Protein AF-A0A813GLK4-F1 (afdb_monomer_lite)

Secondary structure (DSSP, 8-state):
------HHHHHHHHHHHHHHHHS---S----------------------------------PPPPPP------------------TTSHHHHHHHHHHHHHHHHHHHHHHBPPHHHHHHHHHHHHHHHHHHHHHSTT-EEEE-THHHHT-PBTT----EEEE-TT--SHHHHHHHHHHHHHHH-

Organism: Polarella glacialis (NCBI:txid89957)

Structure (mmCIF, N/CA/C/O backbone):
data_AF-A0A813GLK4-F1
#
_entry.id   AF-A0A813GLK4-F1
#
loop_
_atom_site.group_PDB
_atom_site.id
_atom_site.type_symbol
_atom_site.label_atom_id
_atom_site.label_alt_id
_atom_site.label_comp_id
_atom_site.label_asym_id
_atom_site.label_entity_id
_atom_site.label_seq_id
_atom_site.pdbx_PDB_ins_code
_atom_site.Cartn_x
_atom_site.Cartn_y
_atom_site.Cartn_z
_atom_site.occupancy
_atom_site.B_iso_or_equiv
_atom_site.auth_seq_id
_atom_site.auth_comp_id
_atom_site.auth_asym_id
_atom_site.auth_atom_id
_atom_site.pdbx_PDB_model_num
ATOM 1 N N . MET A 1 1 ? 0.694 10.754 10.322 1.00 37.22 1 MET A N 1
ATOM 2 C CA . MET A 1 1 ? 1.723 10.145 11.194 1.00 37.22 1 MET A CA 1
ATOM 3 C C . MET A 1 1 ? 2.045 8.764 10.636 1.00 37.22 1 MET A C 1
ATOM 5 O O . MET A 1 1 ? 1.128 7.968 10.498 1.00 37.22 1 MET A O 1
ATOM 9 N N . LEU A 1 2 ? 3.292 8.510 10.224 1.00 34.75 2 LEU A N 1
ATOM 10 C CA . LEU A 1 2 ? 3.709 7.209 9.684 1.00 34.75 2 LEU A CA 1
ATOM 11 C C . LEU A 1 2 ? 3.888 6.241 10.861 1.00 34.75 2 LEU A C 1
ATOM 13 O O . LEU A 1 2 ? 4.761 6.453 11.704 1.00 34.75 2 LEU A O 1
ATOM 17 N N . VAL A 1 3 ? 3.037 5.224 10.966 1.00 41.78 3 VAL A N 1
ATOM 18 C CA . VAL A 1 3 ? 3.149 4.216 12.025 1.00 41.78 3 VAL A CA 1
ATOM 19 C C . VAL A 1 3 ? 4.021 3.082 11.503 1.00 41.78 3 VAL A C 1
ATOM 21 O O . VAL A 1 3 ? 3.573 2.238 10.736 1.00 41.78 3 VAL A O 1
ATOM 24 N N . VAL A 1 4 ? 5.286 3.061 11.919 1.00 58.34 4 VAL A N 1
ATOM 25 C CA . VAL A 1 4 ? 6.180 1.928 11.658 1.00 58.34 4 VAL A CA 1
ATOM 26 C C . VAL A 1 4 ? 5.845 0.823 12.657 1.00 58.34 4 VAL A C 1
ATOM 28 O O . VAL A 1 4 ? 6.057 0.982 13.861 1.00 58.34 4 VAL A O 1
ATOM 31 N N . LEU A 1 5 ? 5.311 -0.300 12.172 1.00 59.88 5 LEU A N 1
ATOM 32 C CA . LEU A 1 5 ? 5.005 -1.446 13.025 1.00 59.88 5 LEU A CA 1
ATOM 33 C C . LEU A 1 5 ? 6.298 -2.086 13.569 1.00 59.88 5 LEU A C 1
ATOM 35 O O . LEU A 1 5 ? 7.255 -2.303 12.818 1.00 59.88 5 LEU A O 1
ATOM 39 N N . PRO A 1 6 ? 6.350 -2.447 14.863 1.00 68.44 6 PRO A N 1
ATOM 40 C CA . PRO A 1 6 ? 7.483 -3.175 15.419 1.00 68.44 6 PRO A CA 1
ATOM 41 C C . PRO A 1 6 ? 7.633 -4.545 14.739 1.00 68.44 6 PRO A C 1
ATOM 43 O O . PRO A 1 6 ? 6.650 -5.232 14.459 1.00 68.44 6 PRO A O 1
ATOM 46 N N . ARG A 1 7 ? 8.885 -4.983 14.519 1.00 61.41 7 ARG A N 1
ATOM 47 C CA . ARG A 1 7 ? 9.246 -6.200 13.751 1.00 61.41 7 ARG A CA 1
ATOM 48 C C . ARG A 1 7 ? 8.478 -7.470 14.150 1.00 61.41 7 ARG A C 1
ATOM 50 O O . ARG A 1 7 ? 8.305 -8.355 13.319 1.00 61.41 7 ARG A O 1
ATOM 57 N N . ARG A 1 8 ? 8.028 -7.580 15.405 1.00 58.84 8 ARG A N 1
ATOM 58 C CA . ARG A 1 8 ? 7.221 -8.716 15.883 1.00 58.84 8 ARG A CA 1
ATOM 59 C C . ARG A 1 8 ? 5.791 -8.701 15.335 1.00 58.84 8 ARG A C 1
ATOM 61 O O . ARG A 1 8 ? 5.346 -9.737 14.860 1.00 58.84 8 ARG A O 1
ATOM 68 N N . ALA A 1 9 ? 5.120 -7.547 15.329 1.00 65.06 9 ALA A N 1
ATOM 69 C CA . ALA A 1 9 ? 3.771 -7.406 14.770 1.00 65.06 9 ALA A CA 1
ATOM 70 C C . ALA A 1 9 ? 3.767 -7.690 13.261 1.00 65.06 9 ALA A C 1
ATOM 72 O O . ALA A 1 9 ? 2.910 -8.412 12.763 1.00 65.06 9 ALA A O 1
ATOM 73 N N . ARG A 1 10 ? 4.810 -7.228 12.556 1.00 77.56 10 ARG A N 1
ATOM 74 C CA . ARG A 1 10 ? 5.006 -7.513 11.130 1.00 77.56 10 ARG A CA 1
ATOM 75 C C . ARG A 1 10 ? 5.096 -9.014 10.828 1.00 77.56 10 ARG A C 1
ATOM 77 O O . ARG A 1 10 ? 4.458 -9.477 9.893 1.00 77.56 10 ARG A O 1
ATOM 84 N N . ARG A 1 11 ? 5.832 -9.791 11.633 1.00 72.44 11 ARG A N 1
ATOM 85 C CA . ARG A 1 11 ? 5.945 -11.250 11.437 1.00 72.44 11 ARG A CA 1
ATOM 86 C C . ARG A 1 11 ? 4.626 -11.985 11.659 1.00 72.44 11 ARG A C 1
ATOM 88 O O . ARG A 1 11 ? 4.376 -12.972 10.977 1.00 72.44 11 ARG A O 1
ATOM 95 N N . VAL A 1 12 ? 3.804 -11.527 12.603 1.00 74.44 12 VAL A N 1
ATOM 96 C CA . VAL A 1 12 ? 2.489 -12.136 12.840 1.00 74.44 12 VAL A CA 1
ATOM 97 C C . VAL A 1 12 ? 1.539 -11.816 11.691 1.00 74.44 12 VAL A C 1
ATOM 99 O O . VAL A 1 12 ? 0.892 -12.728 11.186 1.00 74.44 12 VAL A O 1
ATOM 102 N N . LEU A 1 13 ? 1.536 -10.567 11.217 1.00 74.88 13 LEU A N 1
ATOM 103 C CA . LEU A 1 13 ? 0.755 -10.167 10.049 1.00 74.88 13 LEU A CA 1
ATOM 104 C C . LEU A 1 13 ? 1.180 -10.958 8.802 1.00 74.88 13 LEU A C 1
ATOM 106 O O . LEU A 1 13 ? 0.332 -11.529 8.129 1.00 74.88 13 LEU A O 1
ATOM 110 N N . GLU A 1 14 ? 2.485 -11.084 8.536 1.00 79.50 14 GLU A N 1
ATOM 111 C CA . GLU A 1 14 ? 3.003 -11.886 7.418 1.00 79.50 14 GLU A CA 1
ATOM 112 C C . GLU A 1 14 ? 2.636 -13.377 7.542 1.00 79.50 14 GLU A C 1
ATOM 114 O O . GLU A 1 14 ? 2.330 -14.019 6.538 1.00 79.50 14 GLU A O 1
ATOM 119 N N . ALA A 1 15 ? 2.640 -13.945 8.753 1.00 74.12 15 ALA A N 1
ATOM 120 C CA . ALA A 1 15 ? 2.260 -15.340 8.981 1.00 74.12 15 ALA A CA 1
ATOM 121 C C . ALA A 1 15 ? 0.751 -15.578 8.800 1.00 74.12 15 ALA A C 1
ATOM 123 O O . ALA A 1 15 ? 0.361 -16.591 8.214 1.00 74.12 15 ALA A O 1
ATOM 124 N N . ALA A 1 16 ? -0.087 -14.645 9.258 1.00 68.88 16 ALA A N 1
ATOM 125 C CA . ALA A 1 16 ? -1.532 -14.676 9.053 1.00 68.88 16 ALA A CA 1
ATOM 126 C C . ALA A 1 16 ? -1.877 -14.539 7.563 1.00 68.88 16 ALA A C 1
ATOM 128 O O . ALA A 1 16 ? -2.616 -15.368 7.029 1.00 68.88 16 ALA A O 1
ATOM 129 N N . LEU A 1 17 ? -1.239 -13.591 6.865 1.00 72.69 17 LEU A N 1
ATOM 130 C CA . LEU A 1 17 ? -1.408 -13.405 5.424 1.00 72.69 17 LEU A CA 1
ATOM 131 C C . LEU A 1 17 ? -0.964 -14.652 4.651 1.00 72.69 17 LEU A C 1
ATOM 133 O O . LEU A 1 17 ? -1.665 -15.112 3.756 1.00 72.69 17 LEU A O 1
ATOM 137 N N . ARG A 1 18 ? 0.176 -15.259 5.016 1.00 73.31 18 ARG A N 1
ATOM 138 C CA . ARG A 1 18 ? 0.634 -16.512 4.394 1.00 73.31 18 ARG A CA 1
ATOM 139 C C . ARG A 1 18 ? -0.342 -17.660 4.615 1.00 73.31 18 ARG A C 1
ATOM 141 O O . ARG A 1 18 ? -0.560 -18.411 3.672 1.00 73.31 18 ARG A O 1
ATOM 148 N N . ARG A 1 19 ? -0.943 -17.786 5.805 1.00 69.12 19 ARG A N 1
ATOM 149 C CA . ARG A 1 19 ? -1.968 -18.808 6.082 1.00 69.12 19 ARG A CA 1
ATOM 150 C C . ARG A 1 19 ? -3.235 -18.599 5.258 1.00 69.12 19 ARG A C 1
ATOM 152 O O . ARG A 1 19 ? -3.750 -19.577 4.726 1.00 69.12 19 ARG A O 1
ATOM 159 N N . GLN A 1 20 ? -3.697 -17.357 5.111 1.00 67.81 20 GLN A N 1
ATOM 160 C CA . GLN A 1 20 ? -4.822 -17.025 4.229 1.00 67.81 20 GLN A CA 1
ATOM 161 C C . GLN A 1 20 ? -4.498 -17.337 2.763 1.00 67.81 20 GLN A C 1
ATOM 163 O O . GLN A 1 20 ? -5.319 -17.904 2.052 1.00 67.81 20 GLN A O 1
ATOM 168 N N . LEU A 1 21 ? -3.275 -17.039 2.318 1.00 68.94 21 LEU A N 1
ATOM 169 C CA . LEU A 1 21 ? -2.844 -17.296 0.944 1.00 68.94 21 LEU A CA 1
ATOM 170 C C . LEU A 1 21 ? -2.571 -18.782 0.652 1.00 68.94 21 LEU A C 1
ATOM 172 O O . LEU A 1 21 ? -2.630 -19.179 -0.511 1.00 68.94 21 LEU A O 1
ATOM 176 N N . SER A 1 22 ? -2.275 -19.596 1.672 1.00 72.12 22 SER A N 1
ATOM 177 C CA . SER A 1 22 ? -2.046 -21.044 1.548 1.00 72.12 22 SER A CA 1
ATOM 178 C C . SER A 1 22 ? -3.293 -21.901 1.812 1.00 72.12 22 SER A C 1
ATOM 180 O O . SER A 1 22 ? -3.239 -23.120 1.661 1.00 72.12 22 SER A O 1
ATOM 182 N N . GLY A 1 23 ? -4.399 -21.296 2.253 1.00 57.12 23 GLY A N 1
ATOM 183 C CA . GLY A 1 23 ? -5.597 -21.987 2.721 1.00 57.12 23 GLY A CA 1
ATOM 184 C C . GLY A 1 23 ? -6.642 -22.221 1.632 1.00 57.12 23 GLY A C 1
ATOM 185 O O . GLY A 1 23 ? -7.493 -21.375 1.412 1.00 57.12 23 GLY A O 1
ATOM 186 N N . VAL A 1 24 ? -6.570 -23.405 1.019 1.00 49.06 24 VAL A N 1
ATOM 187 C CA . VAL A 1 24 ? -7.687 -24.272 0.591 1.00 49.06 24 VAL A CA 1
ATOM 188 C C . VAL A 1 24 ? -8.804 -23.630 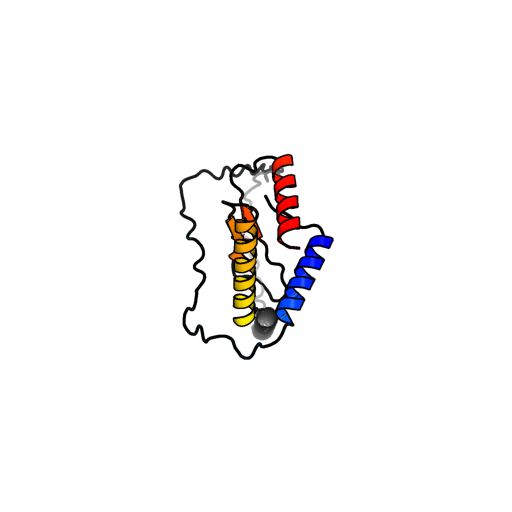-0.243 1.00 49.06 24 VAL A C 1
ATOM 190 O O . VAL A 1 24 ? -9.695 -22.950 0.257 1.00 49.06 24 VAL A O 1
ATOM 193 N N . ALA A 1 25 ? -8.820 -24.009 -1.522 1.00 49.28 25 ALA A N 1
ATOM 194 C CA . ALA A 1 25 ? -9.996 -23.991 -2.379 1.00 49.28 25 ALA A CA 1
ATOM 195 C C . ALA A 1 25 ? -11.159 -24.742 -1.701 1.00 49.28 25 ALA A C 1
ATOM 197 O O . ALA A 1 25 ? -11.270 -25.964 -1.802 1.00 49.28 25 ALA A O 1
ATOM 198 N N . SER A 1 26 ? -12.010 -24.014 -0.980 1.00 50.53 26 SER A N 1
ATOM 199 C CA . SER A 1 26 ? -13.322 -24.511 -0.585 1.00 50.53 26 SER A CA 1
ATOM 200 C C . SER A 1 26 ? -14.182 -24.581 -1.844 1.00 50.53 26 SER A C 1
ATOM 202 O O . SER A 1 26 ? -14.345 -23.584 -2.548 1.00 50.53 26 SER A O 1
ATOM 204 N N . LYS A 1 27 ? -14.670 -25.780 -2.164 1.00 56.69 27 LYS A N 1
ATOM 205 C CA . LYS A 1 27 ? -15.378 -26.104 -3.411 1.00 56.69 27 LYS A CA 1
ATOM 206 C C . LYS A 1 27 ? -16.812 -25.554 -3.470 1.00 56.69 27 LYS A C 1
ATOM 208 O O . LYS A 1 27 ? -17.451 -25.694 -4.504 1.00 56.69 27 LYS A O 1
ATOM 213 N N . ASP A 1 28 ? -17.264 -24.878 -2.414 1.00 58.97 28 ASP A N 1
ATOM 214 C CA . ASP A 1 28 ? -18.660 -24.480 -2.213 1.00 58.97 28 ASP A CA 1
ATOM 215 C C . ASP A 1 28 ? -18.814 -22.973 -1.932 1.00 58.97 28 ASP A C 1
ATOM 217 O O . ASP A 1 28 ? -19.509 -22.564 -1.003 1.00 58.97 28 ASP A O 1
ATOM 221 N N . ALA A 1 29 ? -18.146 -22.115 -2.711 1.00 52.06 29 ALA A N 1
ATOM 222 C CA . ALA A 1 29 ? -18.393 -20.673 -2.662 1.00 52.06 29 ALA A CA 1
ATOM 223 C C . ALA A 1 29 ? -19.379 -20.260 -3.775 1.00 52.06 29 ALA A C 1
ATOM 225 O O . ALA A 1 29 ? -19.125 -20.555 -4.947 1.00 52.06 29 ALA A O 1
ATOM 226 N N . PRO A 1 30 ? -20.494 -19.573 -3.452 1.00 48.84 30 PRO A N 1
ATOM 227 C CA . PRO A 1 30 ? -21.425 -19.085 -4.458 1.00 48.84 30 PRO A CA 1
ATOM 228 C C . PRO A 1 30 ? -20.727 -18.093 -5.392 1.00 48.84 30 PRO A C 1
ATOM 230 O O . PRO A 1 30 ? -20.020 -17.180 -4.967 1.00 48.84 30 PRO A O 1
ATOM 233 N N . SER A 1 31 ? -20.948 -18.301 -6.686 1.00 47.72 31 SER A N 1
ATOM 234 C CA . SER A 1 31 ? -20.459 -17.480 -7.789 1.00 47.72 31 SER A CA 1
ATOM 235 C C . SER A 1 31 ? -20.946 -16.027 -7.641 1.00 47.72 31 SER A C 1
ATOM 237 O O . SER A 1 31 ? -22.032 -15.670 -8.097 1.00 47.72 31 SER A O 1
ATOM 239 N N . LEU A 1 32 ? -20.122 -15.169 -7.039 1.00 47.53 32 LEU A N 1
ATOM 240 C CA . LEU A 1 32 ? -20.218 -13.712 -7.155 1.00 47.53 32 LEU A CA 1
ATOM 241 C C . LEU A 1 32 ? -19.386 -13.264 -8.361 1.00 47.53 32 LEU A C 1
ATOM 243 O O . LEU A 1 32 ? -18.364 -12.590 -8.252 1.00 47.53 32 LEU A O 1
ATOM 247 N N . VAL A 1 33 ? -19.817 -13.708 -9.539 1.00 48.91 33 VAL A N 1
ATOM 248 C CA . VAL A 1 33 ? -19.332 -13.194 -10.816 1.00 48.91 33 VAL A CA 1
ATOM 249 C C . VAL A 1 33 ? -19.961 -11.817 -11.017 1.00 48.91 33 VAL A C 1
ATOM 251 O O . VAL A 1 33 ? -21.181 -11.703 -11.079 1.00 48.91 33 VAL A O 1
ATOM 254 N N . GLY A 1 34 ? -19.132 -10.780 -11.159 1.00 41.25 34 GLY A N 1
ATOM 255 C CA . GLY A 1 34 ? -19.533 -9.618 -11.957 1.00 41.25 34 GLY A CA 1
ATOM 256 C C . GLY A 1 34 ? -19.486 -8.230 -11.324 1.00 41.25 34 GLY A C 1
ATOM 257 O O . GLY A 1 34 ? -20.207 -7.363 -11.802 1.00 41.25 34 GLY A O 1
ATOM 258 N N . GLN A 1 35 ? -18.644 -7.954 -10.324 1.00 36.00 35 GLN A N 1
ATOM 259 C CA . GLN A 1 35 ? -18.300 -6.560 -10.004 1.00 36.00 35 GLN A CA 1
ATOM 260 C C . GLN A 1 35 ? -16.784 -6.387 -9.971 1.00 36.00 35 GLN A C 1
ATOM 262 O O . GLN A 1 35 ? -16.123 -6.628 -8.965 1.00 36.00 35 GLN A O 1
ATOM 267 N N . SER A 1 36 ? -16.234 -5.985 -11.120 1.00 40.91 36 SER A N 1
ATOM 268 C CA . SER A 1 36 ? -14.900 -5.393 -11.196 1.00 40.91 36 SER A CA 1
ATOM 269 C C . SER A 1 36 ? -14.959 -4.066 -10.442 1.00 40.91 36 SER A C 1
ATOM 271 O O . SER A 1 36 ? -15.382 -3.043 -10.976 1.00 40.91 36 SER A O 1
ATOM 273 N N . LEU A 1 37 ? -14.624 -4.103 -9.154 1.00 41.66 37 LEU A N 1
ATOM 274 C CA . LEU A 1 37 ? -14.426 -2.905 -8.352 1.00 41.66 37 LEU A CA 1
ATOM 275 C C . LEU A 1 37 ? -13.077 -2.321 -8.762 1.00 41.66 37 LEU A C 1
ATOM 277 O O . LEU A 1 37 ? -12.063 -2.551 -8.109 1.00 41.66 37 LEU A O 1
ATOM 281 N N . SER A 1 38 ? -13.056 -1.595 -9.881 1.00 47.16 38 SER A N 1
ATOM 282 C CA . SER A 1 38 ? -11.932 -0.728 -10.204 1.00 47.16 38 SER A CA 1
ATOM 283 C C . SER A 1 38 ? -11.813 0.266 -9.057 1.00 47.16 38 SER A C 1
ATOM 285 O O . SER A 1 38 ? -12.674 1.135 -8.892 1.00 47.16 38 SER A O 1
ATOM 287 N N . TRP A 1 39 ? -10.795 0.101 -8.219 1.00 47.59 39 TRP A N 1
ATOM 288 C CA . TRP A 1 39 ? -10.480 1.081 -7.198 1.00 47.59 39 TRP A CA 1
ATOM 289 C C . TRP A 1 39 ? -10.205 2.408 -7.910 1.00 47.59 39 TRP A C 1
ATOM 291 O O . TRP A 1 39 ? -9.197 2.569 -8.596 1.00 47.59 39 TRP A O 1
ATOM 301 N N . VAL A 1 40 ? -11.156 3.338 -7.814 1.00 53.25 40 VAL A N 1
ATOM 302 C CA . VAL A 1 40 ? -10.970 4.708 -8.278 1.00 53.25 40 VAL A CA 1
ATOM 303 C C . VAL A 1 40 ? -10.236 5.417 -7.146 1.00 53.25 40 VAL A C 1
ATOM 305 O O . VAL A 1 40 ? -10.807 5.517 -6.054 1.00 53.25 40 VAL A O 1
ATOM 308 N N . PRO A 1 41 ? -8.989 5.883 -7.348 1.00 48.53 41 PRO A N 1
ATOM 309 C CA . PRO A 1 41 ? -8.313 6.671 -6.332 1.00 48.53 41 PRO A CA 1
ATOM 310 C C . PRO A 1 41 ? -9.231 7.830 -5.927 1.00 48.53 41 PRO A C 1
ATOM 312 O O . PRO A 1 41 ? -9.816 8.466 -6.813 1.00 48.53 41 PRO A O 1
ATOM 315 N N . PRO A 1 42 ? -9.401 8.113 -4.622 1.00 49.00 42 PRO A N 1
ATOM 316 C CA . PRO A 1 42 ? -10.169 9.272 -4.200 1.00 49.00 42 PRO A CA 1
ATOM 317 C C . PRO A 1 42 ? -9.591 10.495 -4.912 1.00 49.00 42 PRO A C 1
ATOM 319 O O . PRO A 1 42 ? -8.395 10.776 -4.803 1.00 49.00 42 PRO A O 1
ATOM 322 N N . ARG A 1 43 ? -10.427 11.190 -5.696 1.00 43.88 43 ARG A N 1
ATOM 323 C CA . ARG A 1 43 ? -10.046 12.468 -6.297 1.00 43.88 43 ARG A CA 1
ATOM 324 C C . ARG A 1 43 ? -9.675 13.380 -5.135 1.00 43.88 43 ARG A C 1
ATOM 326 O O . ARG A 1 43 ? -10.555 13.777 -4.377 1.00 43.88 43 ARG A O 1
ATOM 333 N N . PHE A 1 44 ? -8.384 13.666 -4.979 1.00 41.34 44 PHE A N 1
ATOM 334 C CA . PHE A 1 44 ? -7.928 14.740 -4.112 1.00 41.34 44 PHE A CA 1
ATOM 335 C C . PHE A 1 44 ? -8.608 16.006 -4.625 1.00 41.34 44 PHE A C 1
ATOM 337 O O . PHE A 1 44 ? -8.246 16.539 -5.669 1.00 41.34 44 PHE A O 1
ATOM 344 N N . SER A 1 45 ? -9.663 16.436 -3.939 1.00 41.91 45 SER A N 1
ATOM 345 C CA . SER A 1 45 ? -10.235 17.752 -4.147 1.00 41.91 45 SER A CA 1
ATOM 346 C C . SER A 1 45 ? -9.136 18.746 -3.800 1.00 41.91 45 SER A C 1
ATOM 348 O O . SER A 1 45 ? -8.761 18.858 -2.630 1.00 41.91 45 SER A O 1
ATOM 350 N N . GLU A 1 46 ? -8.588 19.413 -4.812 1.00 42.94 46 GLU A N 1
ATOM 351 C CA . GLU A 1 46 ? -7.704 20.565 -4.665 1.00 42.94 46 GLU A CA 1
ATOM 352 C C . GLU A 1 46 ? -8.494 21.696 -3.994 1.00 42.94 46 GLU A C 1
ATOM 354 O O . GLU A 1 46 ? -9.006 22.614 -4.627 1.00 42.94 46 GLU A O 1
ATOM 359 N N . GLY A 1 47 ? -8.669 21.593 -2.680 1.00 50.12 47 GLY A N 1
ATOM 360 C CA . GLY A 1 47 ? -9.091 22.715 -1.865 1.00 50.12 47 GLY A CA 1
ATOM 361 C C . GLY A 1 47 ? -7.931 23.710 -1.775 1.00 50.12 47 GLY A C 1
ATOM 362 O O . GLY A 1 47 ? -6.792 23.284 -1.555 1.00 50.12 47 GLY A O 1
ATOM 363 N N . PRO A 1 48 ? -8.174 25.025 -1.909 1.00 51.78 48 PRO A N 1
ATOM 364 C CA . PRO A 1 48 ? -7.157 26.047 -1.695 1.00 51.78 48 PRO A CA 1
ATOM 365 C C . PRO A 1 48 ? -6.838 26.124 -0.194 1.00 51.78 48 PRO A C 1
ATOM 367 O O . PRO A 1 48 ? -7.407 26.916 0.550 1.00 51.78 48 PRO A O 1
ATOM 370 N N . GLY A 1 49 ? -5.956 25.242 0.272 1.00 48.31 49 GLY A N 1
ATOM 371 C CA . GLY A 1 49 ? -5.625 25.071 1.683 1.00 48.31 49 GLY A CA 1
ATOM 372 C C . GLY A 1 49 ? -4.128 24.908 1.883 1.00 48.31 49 GLY A C 1
ATOM 373 O O . GLY A 1 49 ? -3.635 23.796 2.026 1.00 48.31 49 GLY A O 1
ATOM 374 N N . ALA A 1 50 ? -3.425 26.040 1.852 1.00 52.00 50 ALA A N 1
ATOM 375 C CA . ALA A 1 50 ? -2.107 26.312 2.424 1.00 52.00 50 ALA A CA 1
ATOM 376 C C . ALA A 1 50 ? -1.349 25.110 3.036 1.00 52.00 50 ALA A C 1
ATOM 378 O O . ALA A 1 50 ? -1.263 24.957 4.255 1.00 52.00 50 ALA A O 1
ATOM 379 N N . TRP A 1 51 ? -0.678 24.315 2.199 1.00 48.88 51 TRP A N 1
ATOM 380 C CA . TRP A 1 51 ? 0.468 23.531 2.654 1.00 48.88 51 TRP A CA 1
ATOM 381 C C . TRP A 1 51 ? 1.648 24.483 2.826 1.00 48.88 51 TRP A C 1
ATOM 383 O O . TRP A 1 51 ? 2.449 24.707 1.916 1.00 48.88 51 TRP A O 1
ATOM 393 N N . GLY A 1 52 ? 1.718 25.077 4.017 1.00 45.84 52 GLY A N 1
ATOM 394 C CA . GLY A 1 52 ? 2.871 25.813 4.516 1.00 45.84 52 GLY A CA 1
ATOM 395 C C . GLY A 1 52 ? 4.096 24.904 4.565 1.00 45.84 52 GLY A C 1
ATOM 396 O O . GLY A 1 52 ? 4.453 24.359 5.607 1.00 45.84 52 GLY A O 1
ATOM 397 N N . SER A 1 53 ? 4.749 24.743 3.418 1.00 44.91 53 SER A N 1
ATOM 398 C CA . SER A 1 53 ? 6.034 24.078 3.274 1.00 44.91 53 SER A CA 1
ATOM 399 C C . SER A 1 53 ? 7.094 24.917 3.978 1.00 44.91 53 SER A C 1
ATOM 401 O O . SER A 1 53 ? 7.761 25.745 3.361 1.00 44.91 53 SER A O 1
ATOM 403 N N . SER A 1 54 ? 7.274 24.698 5.281 1.00 48.34 54 SER A N 1
ATOM 404 C CA . SER A 1 54 ? 8.418 25.215 6.038 1.00 48.34 54 SER A CA 1
ATOM 405 C C . SER A 1 54 ? 9.698 24.482 5.629 1.00 48.34 54 SER A C 1
ATOM 407 O O . SER A 1 54 ? 10.323 23.757 6.400 1.00 48.34 54 SER A O 1
ATOM 409 N N . SER A 1 55 ? 10.106 24.690 4.381 1.00 49.31 55 SER A N 1
ATOM 410 C CA . SER A 1 55 ? 11.436 24.366 3.897 1.00 49.31 55 SER A CA 1
ATOM 411 C C . SER A 1 55 ? 12.397 25.401 4.470 1.00 49.31 55 SER A C 1
ATOM 413 O O . SER A 1 55 ? 12.630 26.450 3.867 1.00 49.31 55 SER A O 1
ATOM 415 N N . ARG A 1 56 ? 12.981 25.118 5.641 1.00 48.38 56 ARG A N 1
ATOM 416 C CA . ARG A 1 56 ? 14.214 25.786 6.084 1.00 48.38 56 ARG A CA 1
ATOM 417 C C . ARG A 1 56 ? 15.327 25.433 5.099 1.00 48.38 56 ARG A C 1
ATOM 419 O O . ARG A 1 56 ? 16.129 24.533 5.334 1.00 48.38 56 ARG A O 1
ATOM 426 N N . ARG A 1 57 ? 15.378 26.162 3.984 1.00 47.09 57 ARG A N 1
ATOM 427 C CA . ARG A 1 57 ? 16.554 26.248 3.123 1.00 47.09 57 ARG A CA 1
ATOM 428 C C . ARG A 1 57 ? 17.659 26.895 3.949 1.00 47.09 57 ARG A C 1
ATOM 430 O O . ARG A 1 57 ? 17.695 28.113 4.098 1.00 47.09 57 ARG A O 1
ATOM 437 N N . ARG A 1 58 ? 18.570 26.084 4.488 1.00 48.81 58 ARG A N 1
ATOM 438 C CA . ARG A 1 58 ? 19.910 26.567 4.830 1.00 48.81 58 ARG A CA 1
ATOM 439 C C . ARG A 1 58 ? 20.562 26.957 3.504 1.00 48.81 58 ARG A C 1
ATOM 441 O O . ARG A 1 58 ? 21.004 26.092 2.757 1.00 48.81 58 ARG A O 1
ATOM 448 N N . ARG A 1 59 ? 20.527 28.249 3.164 1.00 44.22 59 ARG A N 1
ATOM 449 C CA . ARG A 1 59 ? 21.333 28.803 2.074 1.00 44.22 59 ARG A CA 1
ATOM 450 C C . ARG A 1 59 ? 22.792 28.673 2.502 1.00 44.22 59 ARG A C 1
ATOM 452 O O . ARG A 1 59 ? 23.242 29.421 3.362 1.00 44.22 59 ARG A O 1
ATOM 459 N N . ALA A 1 60 ? 23.509 27.709 1.935 1.00 50.59 60 ALA A N 1
ATOM 460 C CA . ALA A 1 60 ? 24.954 27.825 1.838 1.00 50.59 60 ALA A CA 1
ATOM 461 C C . ALA A 1 60 ? 25.229 29.008 0.899 1.00 50.59 60 ALA A C 1
ATOM 463 O O . ALA A 1 60 ? 24.727 29.038 -0.227 1.00 50.59 60 ALA A O 1
ATOM 464 N N . ALA A 1 61 ? 25.927 30.020 1.406 1.00 53.84 61 ALA A N 1
ATOM 465 C CA . ALA A 1 61 ? 26.370 31.160 0.623 1.00 53.84 61 ALA A CA 1
ATOM 466 C C . ALA A 1 61 ? 27.408 30.667 -0.393 1.00 53.84 61 ALA A C 1
ATOM 468 O O . ALA A 1 61 ? 28.539 30.355 -0.030 1.00 53.84 61 ALA A O 1
ATOM 469 N N . PHE A 1 62 ? 27.000 30.546 -1.654 1.00 58.28 62 PHE A N 1
ATOM 470 C CA . PHE A 1 62 ? 27.937 30.404 -2.760 1.00 58.28 62 PHE A CA 1
ATOM 471 C C . PHE A 1 62 ? 28.579 31.776 -3.025 1.00 58.28 62 PHE A C 1
ATOM 473 O O . PHE A 1 62 ? 27.842 32.759 -3.145 1.00 58.28 62 PHE A O 1
ATOM 480 N N . PRO A 1 63 ? 29.918 31.873 -3.098 1.00 62.22 63 PRO A N 1
ATOM 481 C CA . PRO A 1 63 ? 30.588 33.105 -3.491 1.00 62.22 63 PRO A CA 1
ATOM 482 C C . PRO A 1 63 ? 30.253 33.433 -4.950 1.00 62.22 63 PRO A C 1
ATOM 484 O O . PRO A 1 63 ? 30.266 32.558 -5.816 1.00 62.22 63 PRO A O 1
ATOM 487 N N . GLN A 1 64 ? 29.919 34.698 -5.206 1.00 57.78 64 GLN A N 1
ATOM 488 C CA . GLN A 1 64 ? 29.682 35.198 -6.555 1.00 57.78 64 GLN A CA 1
ATOM 489 C C . GLN A 1 64 ? 31.012 35.317 -7.312 1.00 57.78 64 GLN A C 1
ATOM 491 O O . GLN A 1 64 ? 31.949 35.905 -6.768 1.00 57.78 64 GLN A O 1
ATOM 496 N N . PRO A 1 65 ? 31.117 34.798 -8.547 1.00 56.12 65 PRO A N 1
ATOM 497 C CA . PRO A 1 65 ? 32.241 35.107 -9.413 1.00 56.12 65 PRO A CA 1
ATOM 498 C C . PRO A 1 65 ? 32.099 36.547 -9.919 1.00 56.12 65 PRO A C 1
ATOM 500 O O . PRO A 1 65 ? 31.126 36.901 -10.581 1.00 56.12 65 PRO A O 1
ATOM 503 N N . SER A 1 66 ? 33.074 37.374 -9.557 1.00 59.91 66 SER A N 1
ATOM 504 C CA . SER A 1 66 ? 33.265 38.729 -10.059 1.00 59.91 66 SER A CA 1
ATOM 505 C C . SER A 1 66 ? 33.530 38.723 -11.563 1.00 59.91 66 SER A C 1
ATOM 507 O O . SER A 1 66 ? 34.357 37.949 -12.051 1.00 59.91 66 SER A O 1
ATOM 509 N N . GLU A 1 67 ? 32.848 39.622 -12.264 1.00 56.25 67 GLU A N 1
ATOM 510 C CA . GLU A 1 67 ? 33.035 39.937 -13.674 1.00 56.25 67 GLU A CA 1
ATOM 511 C C . GLU A 1 67 ? 34.494 40.314 -13.964 1.00 56.25 67 GLU A C 1
ATOM 513 O O . GLU A 1 67 ? 35.015 41.302 -13.446 1.00 56.25 67 GLU A O 1
ATOM 518 N N . ALA A 1 68 ? 35.156 39.522 -14.805 1.00 51.44 68 ALA A N 1
ATOM 519 C CA . ALA A 1 68 ? 36.471 39.831 -15.339 1.00 51.44 68 ALA A CA 1
ATOM 520 C C . ALA A 1 68 ? 36.395 39.859 -16.870 1.00 51.44 68 ALA A C 1
ATOM 522 O O . ALA A 1 68 ? 36.243 38.826 -17.513 1.00 51.44 68 ALA A O 1
ATOM 523 N N . GLY A 1 69 ? 36.492 41.077 -17.407 1.00 48.78 69 GLY A N 1
ATOM 524 C CA . GLY A 1 69 ? 37.241 41.418 -18.617 1.00 48.78 69 GLY A CA 1
ATOM 525 C C . GLY A 1 69 ? 36.902 40.675 -19.905 1.00 48.78 69 GLY A C 1
ATOM 526 O O . GLY A 1 69 ? 37.461 39.623 -20.196 1.00 48.78 69 GLY A O 1
ATOM 527 N N . ALA A 1 70 ? 36.107 41.324 -20.753 1.00 54.66 70 ALA A N 1
ATOM 528 C CA . ALA A 1 70 ? 36.117 41.070 -22.185 1.00 54.66 70 ALA A CA 1
ATOM 529 C C . ALA A 1 70 ? 37.500 41.432 -22.764 1.00 54.66 70 ALA A C 1
ATOM 531 O O . ALA A 1 70 ? 37.849 42.608 -22.856 1.00 54.66 70 ALA A O 1
ATOM 532 N N . VAL A 1 71 ? 38.275 40.420 -23.158 1.00 59.09 71 VAL A N 1
ATOM 533 C CA . VAL A 1 71 ? 39.447 40.573 -24.029 1.00 59.09 71 VAL A CA 1
ATOM 534 C C . VAL A 1 71 ? 39.133 39.838 -25.325 1.00 59.09 71 VAL A C 1
ATOM 536 O O . VAL A 1 71 ? 39.002 38.616 -25.358 1.00 59.09 71 VAL A O 1
ATOM 539 N N . THR A 1 72 ? 38.921 40.611 -26.383 1.00 56.41 72 THR A N 1
ATOM 540 C CA . THR A 1 72 ? 38.749 40.136 -27.754 1.00 56.41 72 THR A CA 1
ATOM 541 C C . THR A 1 72 ? 40.119 39.913 -28.387 1.00 56.41 72 THR A C 1
ATOM 543 O O . THR A 1 72 ? 40.799 40.891 -28.687 1.00 56.41 72 THR A O 1
ATOM 546 N N . ASP A 1 73 ? 40.482 38.657 -28.647 1.00 53.84 73 ASP A N 1
ATOM 547 C CA . ASP A 1 73 ? 41.575 38.296 -29.558 1.00 53.84 73 ASP A CA 1
ATOM 548 C C . ASP A 1 73 ? 40.996 37.653 -30.832 1.00 53.84 73 ASP A C 1
ATOM 550 O O . ASP A 1 73 ? 40.389 36.580 -30.760 1.00 53.84 73 ASP A O 1
ATOM 554 N N . PRO A 1 74 ? 41.160 38.273 -32.016 1.00 67.69 74 PRO A N 1
ATOM 555 C CA . PRO A 1 74 ? 40.838 37.659 -33.294 1.00 67.69 74 PRO A CA 1
ATOM 556 C C . PRO A 1 74 ? 42.123 37.144 -33.958 1.00 67.69 74 PRO A C 1
ATOM 558 O O . PRO A 1 74 ? 42.816 37.886 -34.650 1.00 67.69 74 PRO A O 1
ATOM 561 N N . ALA A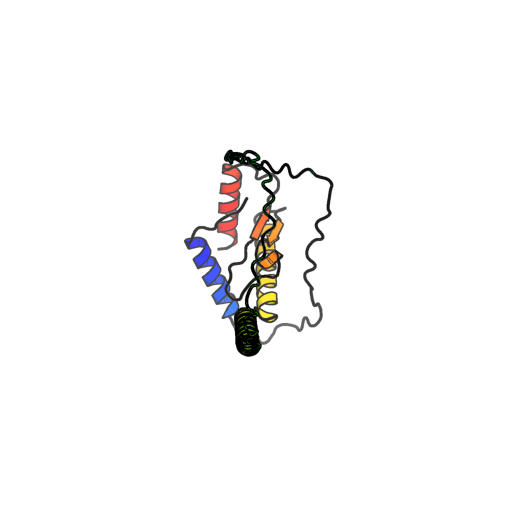 1 75 ? 42.445 35.861 -33.786 1.00 48.53 75 ALA A N 1
ATOM 562 C CA . ALA A 1 75 ? 43.546 35.239 -34.521 1.00 48.53 75 ALA A CA 1
ATOM 563 C C . ALA A 1 75 ? 43.263 33.766 -34.850 1.00 48.53 75 ALA A C 1
ATOM 565 O O . ALA A 1 75 ? 43.479 32.862 -34.052 1.00 48.53 75 ALA A O 1
ATOM 566 N N . LEU A 1 76 ? 42.751 33.568 -36.068 1.00 54.66 76 LEU A N 1
ATOM 567 C CA . LEU A 1 76 ? 43.215 32.579 -37.046 1.00 54.66 76 LEU A CA 1
ATOM 568 C C . LEU A 1 76 ? 43.920 31.335 -36.470 1.00 54.66 76 LEU A C 1
ATOM 570 O O . LEU A 1 76 ? 45.145 31.273 -36.408 1.00 54.66 76 LEU A O 1
ATOM 574 N N . ALA A 1 77 ? 43.146 30.292 -36.177 1.00 54.50 77 ALA A N 1
ATOM 575 C CA . ALA A 1 77 ? 43.664 28.932 -36.119 1.00 54.50 77 ALA A CA 1
ATOM 576 C C . ALA A 1 77 ? 42.715 28.007 -36.884 1.00 54.50 77 ALA A C 1
ATOM 578 O O . ALA A 1 77 ? 41.674 27.575 -36.384 1.00 54.50 77 ALA A O 1
ATOM 579 N N . SER A 1 78 ? 43.085 27.739 -38.135 1.00 55.12 78 SER A N 1
ATOM 580 C CA . SER A 1 78 ? 42.520 26.705 -38.994 1.00 55.12 78 SER A CA 1
ATOM 581 C C . SER A 1 78 ? 42.585 25.363 -38.269 1.00 55.12 78 SER A C 1
ATOM 583 O O . SER A 1 78 ? 43.615 24.690 -38.269 1.00 55.12 78 SER A O 1
ATOM 585 N N . SER A 1 79 ? 41.495 24.996 -37.599 1.00 57.22 79 SER A N 1
ATOM 586 C CA . SER A 1 79 ? 41.380 23.700 -36.940 1.00 57.22 79 SER A CA 1
ATOM 587 C C . SER A 1 79 ? 41.288 22.623 -38.022 1.00 57.22 79 SER A C 1
ATOM 589 O O . SER A 1 79 ? 40.390 22.706 -38.866 1.00 57.22 79 SER A O 1
ATOM 591 N N . PRO A 1 80 ? 42.199 21.635 -38.049 1.00 57.97 80 PRO A N 1
ATOM 592 C CA . PRO A 1 80 ? 42.113 20.541 -38.998 1.00 57.97 80 PRO A CA 1
ATOM 593 C C . PRO A 1 80 ? 40.794 19.809 -38.768 1.00 57.97 80 PRO A C 1
ATOM 595 O O . PRO A 1 80 ? 40.460 19.409 -37.652 1.00 57.97 80 PRO A O 1
ATOM 598 N N . SER A 1 81 ? 40.028 19.681 -39.844 1.00 51.59 81 SER A N 1
ATOM 599 C CA . SER A 1 81 ? 38.804 18.905 -39.938 1.00 51.59 81 SER A CA 1
ATOM 600 C C . SER A 1 81 ? 39.100 17.452 -39.575 1.00 51.59 81 SER A C 1
ATOM 602 O O . SER A 1 81 ? 39.474 16.638 -40.418 1.00 51.59 81 SER A O 1
ATOM 604 N N . SER A 1 82 ? 38.945 17.129 -38.291 1.00 62.03 82 SER A N 1
ATOM 605 C CA . SER A 1 82 ? 38.969 15.757 -37.802 1.00 62.03 82 SER A CA 1
ATOM 606 C C . SER A 1 82 ? 37.947 14.946 -38.601 1.00 62.03 82 SER A C 1
ATOM 608 O O . SER A 1 82 ? 36.768 15.318 -38.612 1.00 62.03 82 SER A O 1
ATOM 610 N N . PRO A 1 83 ? 38.357 13.863 -39.285 1.00 60.81 83 PRO A N 1
ATOM 611 C CA . PRO A 1 83 ? 37.431 13.023 -40.022 1.00 60.81 83 PRO A CA 1
ATOM 612 C C . PRO A 1 83 ? 36.415 12.459 -39.030 1.00 60.81 83 PRO A C 1
ATOM 614 O O . PRO A 1 83 ? 36.750 11.727 -38.096 1.00 60.81 83 PRO A O 1
ATOM 617 N N . SER A 1 84 ? 35.165 12.867 -39.217 1.00 57.34 84 SER A N 1
ATOM 618 C CA . SER A 1 84 ? 34.012 12.430 -38.450 1.00 57.34 84 SER A CA 1
ATOM 619 C C . SER A 1 84 ? 33.825 10.932 -38.669 1.00 57.34 84 SER A C 1
ATOM 621 O O . SER A 1 84 ? 33.233 10.472 -39.642 1.00 57.34 84 SER A O 1
ATOM 623 N N . SER A 1 85 ? 34.377 10.141 -37.752 1.00 58.41 85 SER A N 1
ATOM 624 C CA . SER A 1 85 ? 34.197 8.696 -37.704 1.00 58.41 85 SER A CA 1
ATOM 625 C C . SER A 1 85 ? 32.761 8.381 -37.268 1.00 58.41 85 SER A C 1
ATOM 627 O O . SER A 1 85 ? 32.457 8.058 -36.123 1.00 58.41 85 SER A O 1
ATOM 629 N N . SER A 1 86 ? 31.855 8.444 -38.240 1.00 58.28 86 SER A N 1
ATOM 630 C CA . SER A 1 86 ? 30.417 8.139 -38.193 1.00 58.28 86 SER A CA 1
ATOM 631 C C . SER A 1 86 ? 30.066 6.680 -37.834 1.00 58.28 86 SER A C 1
ATOM 633 O O . SER A 1 86 ? 28.916 6.264 -37.930 1.00 58.28 86 SER A O 1
ATOM 635 N N . 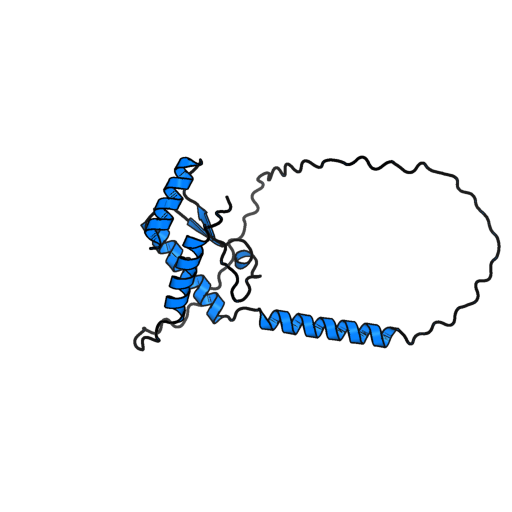SER A 1 87 ? 31.032 5.891 -37.358 1.00 58.78 87 SER A N 1
ATOM 636 C CA . SER A 1 87 ? 30.898 4.457 -37.056 1.00 58.78 87 SER A CA 1
ATOM 637 C C . SER A 1 87 ? 30.555 4.162 -35.579 1.00 58.78 87 SER A C 1
ATOM 639 O O . SER A 1 87 ? 30.189 3.044 -35.214 1.00 58.78 87 SER A O 1
ATOM 641 N N . GLY A 1 88 ? 30.612 5.164 -34.692 1.00 59.75 88 GLY A N 1
ATOM 642 C CA . GLY A 1 88 ? 30.348 4.984 -33.255 1.00 59.75 88 GLY A CA 1
ATOM 643 C C . GLY A 1 88 ? 28.871 4.820 -32.863 1.00 59.75 88 GLY A C 1
ATOM 644 O O . GLY A 1 88 ? 28.578 4.183 -31.848 1.00 59.75 88 GLY A O 1
ATOM 645 N N . GLY A 1 89 ? 27.937 5.347 -33.664 1.00 72.62 89 GLY A N 1
ATOM 646 C CA . GLY A 1 89 ? 26.514 5.430 -33.302 1.00 72.62 89 GLY A CA 1
ATOM 647 C C . GLY A 1 89 ? 25.810 4.074 -33.184 1.00 72.62 89 GLY A C 1
ATOM 648 O O . GLY A 1 89 ? 24.985 3.876 -32.294 1.00 72.62 89 GLY A O 1
ATOM 649 N N . GLY A 1 90 ? 26.192 3.097 -34.014 1.00 82.56 90 GLY A N 1
ATOM 650 C CA . GLY A 1 90 ? 25.543 1.782 -34.036 1.00 82.56 90 GLY A CA 1
ATOM 651 C C . GLY A 1 90 ? 25.744 0.968 -32.753 1.00 82.56 90 GLY A C 1
ATOM 652 O O . GLY A 1 90 ? 24.839 0.253 -32.327 1.00 82.56 90 GLY A O 1
ATOM 653 N N . ARG A 1 91 ? 26.904 1.092 -32.092 1.00 85.88 91 ARG A N 1
ATOM 654 C CA . ARG A 1 91 ? 27.170 0.392 -30.821 1.00 85.88 91 ARG A CA 1
ATOM 655 C C . ARG A 1 91 ? 26.417 1.019 -29.651 1.00 85.88 91 ARG A C 1
ATOM 657 O O . ARG A 1 91 ? 25.879 0.289 -28.823 1.00 85.88 91 ARG A O 1
ATOM 664 N N . ALA A 1 92 ? 26.354 2.350 -29.603 1.00 87.12 92 ALA A N 1
ATOM 665 C CA . ALA A 1 92 ? 25.608 3.067 -28.572 1.00 87.12 92 ALA A CA 1
ATOM 666 C C . ALA A 1 92 ? 24.103 2.764 -28.655 1.00 87.12 92 ALA A C 1
ATOM 668 O O . ALA A 1 92 ? 23.497 2.432 -27.640 1.00 87.12 92 ALA A O 1
ATOM 669 N N . ALA A 1 93 ? 23.532 2.775 -29.864 1.00 90.38 93 ALA A N 1
ATOM 670 C CA . ALA A 1 93 ? 22.128 2.432 -30.086 1.00 90.38 93 ALA A CA 1
ATOM 671 C C . ALA A 1 93 ? 21.803 0.992 -29.650 1.00 90.38 93 ALA A C 1
ATOM 673 O O . ALA A 1 93 ? 20.845 0.778 -28.913 1.00 90.38 93 ALA A O 1
ATOM 674 N N . ARG A 1 94 ? 22.642 0.011 -30.022 1.00 93.69 94 ARG A N 1
ATOM 675 C CA . ARG A 1 94 ? 22.470 -1.391 -29.595 1.00 93.69 94 ARG A CA 1
ATOM 676 C C . ARG A 1 94 ? 22.515 -1.551 -28.078 1.00 93.69 94 ARG A C 1
ATOM 678 O O . ARG A 1 94 ? 21.689 -2.261 -27.520 1.00 93.69 94 ARG A O 1
ATOM 685 N N . ARG A 1 95 ? 23.455 -0.878 -27.407 1.00 94.62 95 ARG A N 1
ATOM 686 C CA . ARG A 1 95 ? 23.553 -0.914 -25.942 1.00 94.62 95 ARG A CA 1
ATOM 687 C C . ARG A 1 95 ? 22.332 -0.280 -25.277 1.00 94.62 95 ARG A C 1
ATOM 689 O O . ARG A 1 95 ? 21.854 -0.812 -24.284 1.00 94.62 95 ARG A O 1
ATOM 696 N N . SER A 1 96 ? 21.839 0.837 -25.813 1.00 95.31 96 SER A N 1
ATOM 697 C CA . SER A 1 96 ? 20.621 1.477 -25.309 1.00 95.31 96 SER A CA 1
ATOM 698 C C . SER A 1 96 ? 19.426 0.538 -25.414 1.00 95.31 96 SER A C 1
ATOM 700 O O . SER A 1 96 ? 18.706 0.388 -24.437 1.00 95.31 96 SER A O 1
ATOM 702 N N . GLN A 1 97 ? 19.261 -0.134 -26.558 1.00 96.38 97 GLN A N 1
ATOM 703 C CA . GLN A 1 97 ? 18.179 -1.097 -26.750 1.00 96.38 97 GLN A CA 1
ATOM 704 C C . GLN A 1 97 ? 18.275 -2.258 -25.757 1.00 96.38 97 GLN A C 1
ATOM 706 O O . GLN A 1 97 ? 17.295 -2.579 -25.101 1.00 96.38 97 GLN A O 1
ATOM 711 N N . GLN A 1 98 ? 19.471 -2.829 -25.585 1.00 97.19 98 GLN A N 1
ATOM 712 C CA . GLN A 1 98 ? 19.686 -3.913 -24.627 1.00 97.19 98 GLN A CA 1
ATOM 713 C C . GLN A 1 98 ? 19.294 -3.501 -23.198 1.00 97.19 98 GLN A C 1
ATOM 715 O O . GLN A 1 98 ? 18.651 -4.268 -22.491 1.00 97.19 98 GLN A O 1
ATOM 720 N N . LEU A 1 99 ? 19.654 -2.285 -22.774 1.00 97.56 99 LEU A N 1
ATOM 721 C CA . LEU A 1 99 ? 19.269 -1.777 -21.456 1.00 97.56 99 LEU A CA 1
ATOM 722 C C . LEU A 1 99 ? 17.754 -1.592 -21.333 1.00 97.56 99 LEU A C 1
ATOM 724 O O . LEU A 1 99 ? 17.203 -1.882 -20.276 1.00 97.56 99 LEU A O 1
ATOM 728 N N . THR A 1 100 ? 17.085 -1.126 -22.390 1.00 97.94 100 THR A N 1
ATOM 729 C CA . THR A 1 100 ? 15.620 -1.040 -22.425 1.00 97.94 100 THR A CA 1
ATOM 730 C C . THR A 1 100 ? 14.989 -2.420 -22.244 1.00 97.94 100 THR A C 1
ATOM 732 O O . THR A 1 100 ? 14.166 -2.588 -21.347 1.00 97.94 100 THR A O 1
ATOM 735 N N . ASP A 1 101 ? 15.444 -3.421 -22.999 1.00 98.06 101 ASP A N 1
ATOM 736 C CA . ASP A 1 101 ? 14.915 -4.787 -22.924 1.00 98.06 101 ASP A CA 1
ATOM 737 C C . ASP A 1 101 ? 15.143 -5.410 -21.528 1.00 98.06 101 ASP A C 1
ATOM 739 O O . ASP A 1 101 ? 14.267 -6.079 -20.975 1.00 98.06 101 ASP A O 1
ATOM 743 N N . GLU A 1 102 ? 16.310 -5.164 -20.919 1.00 98.38 102 GLU A N 1
ATOM 744 C CA . GLU A 1 102 ? 16.624 -5.612 -19.556 1.00 98.38 102 GLU A CA 1
ATOM 745 C C . GLU A 1 102 ? 15.729 -4.940 -18.502 1.00 98.38 102 GLU A C 1
ATOM 747 O O . GLU A 1 102 ? 15.265 -5.605 -17.571 1.00 98.38 102 GLU A O 1
ATOM 752 N N . ILE A 1 103 ? 15.460 -3.637 -18.641 1.00 97.94 103 ILE A N 1
ATOM 753 C CA . ILE A 1 103 ? 14.557 -2.902 -17.746 1.00 97.94 103 ILE A CA 1
ATOM 754 C C . ILE A 1 103 ? 13.135 -3.450 -17.864 1.00 97.94 103 ILE A C 1
ATOM 756 O O . ILE A 1 103 ? 12.518 -3.735 -16.836 1.00 97.94 103 ILE A O 1
ATOM 760 N N . ASP A 1 104 ? 12.636 -3.659 -19.080 1.00 97.56 104 ASP A N 1
ATOM 761 C CA . ASP A 1 104 ? 11.289 -4.185 -19.310 1.00 97.56 104 ASP A CA 1
ATOM 762 C C . ASP A 1 104 ? 11.131 -5.591 -18.717 1.00 97.56 104 ASP A C 1
ATOM 764 O O . ASP A 1 104 ? 10.153 -5.874 -18.016 1.00 97.56 104 ASP A O 1
ATOM 768 N N . ALA A 1 105 ? 12.136 -6.454 -18.895 1.00 97.50 105 ALA A N 1
ATOM 769 C CA . ALA A 1 105 ? 12.155 -7.782 -18.290 1.00 97.50 105 ALA A CA 1
ATOM 770 C C . ALA A 1 105 ? 12.142 -7.723 -16.751 1.00 97.50 105 ALA A C 1
ATOM 772 O O . ALA A 1 105 ? 11.469 -8.526 -16.095 1.00 97.50 105 ALA A O 1
ATOM 773 N N . LEU A 1 106 ? 12.859 -6.768 -16.148 1.00 96.69 106 LEU A N 1
ATOM 774 C CA . LEU A 1 106 ? 12.828 -6.556 -14.701 1.00 96.69 106 LEU A CA 1
ATOM 775 C C . LEU A 1 106 ? 11.462 -6.047 -14.232 1.00 96.69 106 LEU A C 1
ATOM 777 O O . LEU A 1 106 ? 10.946 -6.565 -13.241 1.00 96.69 106 LEU A O 1
ATOM 781 N N . VAL A 1 107 ? 10.855 -5.084 -14.930 1.00 95.75 107 VAL A N 1
ATOM 782 C CA . VAL A 1 107 ? 9.519 -4.570 -14.591 1.00 95.75 107 VAL A CA 1
ATOM 783 C C . VAL A 1 107 ? 8.499 -5.705 -14.614 1.00 95.75 107 VAL A C 1
ATOM 785 O O . VAL A 1 107 ? 7.819 -5.924 -13.613 1.00 95.75 107 VAL A O 1
ATOM 788 N N . GLN A 1 108 ? 8.464 -6.498 -15.687 1.00 95.56 108 GLN A N 1
ATOM 789 C CA . GLN A 1 108 ? 7.552 -7.640 -15.807 1.00 95.56 108 GLN A CA 1
ATOM 790 C C . GLN A 1 108 ? 7.760 -8.682 -14.702 1.00 95.56 108 GLN A C 1
ATOM 792 O O . GLN A 1 108 ? 6.798 -9.232 -14.170 1.00 95.56 108 GLN A O 1
ATOM 797 N N . LYS A 1 109 ? 9.014 -8.941 -14.310 1.00 96.62 109 LYS A N 1
ATOM 798 C CA . LYS A 1 109 ? 9.341 -9.895 -13.241 1.00 96.62 109 LYS A CA 1
ATOM 799 C C . LYS A 1 109 ? 8.781 -9.480 -11.876 1.00 96.62 109 LYS A C 1
ATOM 801 O O . LYS A 1 109 ? 8.437 -10.352 -11.072 1.00 96.62 109 LYS A O 1
ATOM 806 N N . TRP A 1 110 ? 8.747 -8.180 -11.587 1.00 96.81 110 TRP A N 1
ATOM 807 C CA . TRP A 1 110 ? 8.338 -7.644 -10.283 1.00 96.81 110 TRP A CA 1
ATOM 808 C C . TRP A 1 110 ? 6.899 -7.129 -10.243 1.00 96.81 110 TRP A C 1
ATOM 810 O O . TRP A 1 110 ? 6.367 -6.917 -9.147 1.00 96.81 110 TRP A O 1
ATOM 820 N N . GLN A 1 111 ? 6.264 -6.963 -11.402 1.00 94.62 111 GLN A N 1
ATOM 821 C CA . GLN A 1 111 ? 4.868 -6.573 -11.509 1.00 94.62 111 GLN A CA 1
ATOM 822 C C . GLN A 1 111 ? 3.970 -7.618 -10.834 1.00 94.62 111 GLN A C 1
ATOM 824 O O . GLN A 1 111 ? 4.101 -8.827 -11.042 1.00 94.62 111 GLN A O 1
ATOM 829 N N . ALA A 1 112 ? 3.070 -7.147 -9.975 1.00 95.12 112 ALA A N 1
ATOM 830 C CA . ALA A 1 112 ? 2.075 -8.004 -9.352 1.00 95.12 112 ALA A CA 1
ATOM 831 C C . ALA A 1 112 ? 1.032 -8.447 -10.385 1.00 95.12 112 ALA A C 1
ATOM 833 O O . ALA A 1 112 ? 0.633 -7.659 -11.242 1.00 95.12 112 ALA A O 1
ATOM 834 N N . SER A 1 113 ? 0.563 -9.692 -10.289 1.00 95.44 113 SER A N 1
ATOM 835 C CA . SER A 1 113 ? -0.573 -10.129 -11.103 1.00 95.44 113 SER A CA 1
ATOM 836 C C . SER A 1 113 ? -1.883 -9.518 -10.598 1.00 95.44 113 SER A C 1
ATOM 838 O O . SER A 1 113 ? -2.011 -9.204 -9.414 1.00 95.44 113 SER A O 1
ATOM 840 N N . GLU A 1 114 ? -2.887 -9.431 -11.471 1.00 95.25 114 GLU A N 1
ATOM 841 C CA . GLU A 1 114 ? -4.242 -8.973 -11.116 1.00 95.25 114 GLU A CA 1
ATOM 842 C C . GLU A 1 114 ? -4.815 -9.716 -9.901 1.00 95.25 114 GLU A C 1
ATOM 844 O O . GLU A 1 114 ? -5.366 -9.115 -8.984 1.00 95.25 114 GLU A O 1
ATOM 849 N N . GLU A 1 115 ? -4.601 -11.031 -9.830 1.00 96.00 115 GLU A N 1
ATOM 850 C CA . GLU A 1 115 ? -5.027 -11.838 -8.686 1.00 96.00 115 GLU A CA 1
ATOM 851 C C . GLU A 1 115 ? -4.331 -11.414 -7.380 1.00 96.00 115 GLU A C 1
ATOM 853 O O . GLU A 1 115 ? -4.954 -11.400 -6.320 1.00 96.00 115 GLU A O 1
ATOM 858 N N . GLN A 1 116 ? -3.046 -11.049 -7.428 1.00 95.19 116 GLN A N 1
ATOM 859 C CA . GLN A 1 116 ? -2.329 -10.554 -6.249 1.00 95.19 116 GLN A CA 1
ATOM 860 C C . GLN A 1 116 ? -2.823 -9.171 -5.820 1.00 95.19 116 GLN A C 1
ATOM 862 O O . GLN A 1 116 ? -2.951 -8.929 -4.620 1.00 95.19 116 GLN A O 1
ATOM 867 N N . LEU A 1 117 ? -3.114 -8.288 -6.780 1.00 95.50 117 LEU A N 1
ATOM 868 C CA . LEU A 1 117 ? -3.706 -6.976 -6.514 1.00 95.50 117 LEU A CA 1
ATOM 869 C C . LEU A 1 117 ? -5.087 -7.126 -5.865 1.00 95.50 117 LEU A C 1
ATOM 871 O O . LEU A 1 117 ? -5.335 -6.530 -4.820 1.00 95.50 117 LEU A O 1
ATOM 875 N N . ARG A 1 118 ? -5.934 -8.012 -6.401 1.00 96.50 118 ARG A N 1
ATOM 876 C CA . ARG A 1 118 ? -7.255 -8.310 -5.835 1.00 96.50 118 ARG A CA 1
ATOM 877 C C . ARG A 1 118 ? -7.162 -8.834 -4.402 1.00 96.50 118 ARG A C 1
ATOM 879 O O . ARG A 1 118 ? -7.825 -8.304 -3.519 1.00 96.50 118 ARG A O 1
ATOM 886 N N . ARG A 1 119 ? -6.295 -9.820 -4.142 1.00 96.19 119 ARG A N 1
ATOM 887 C CA . ARG A 1 119 ? -6.098 -10.372 -2.786 1.00 96.19 119 ARG A CA 1
ATOM 888 C C . ARG A 1 119 ? -5.582 -9.334 -1.797 1.00 96.19 119 ARG A C 1
ATOM 890 O O . ARG A 1 119 ? -5.964 -9.357 -0.630 1.00 96.19 119 ARG A O 1
ATOM 897 N N . ARG A 1 120 ? -4.700 -8.434 -2.243 1.00 96.62 120 ARG A N 1
ATOM 898 C CA . ARG A 1 120 ? -4.247 -7.299 -1.431 1.00 96.62 120 ARG A CA 1
ATOM 899 C C . ARG A 1 120 ? -5.437 -6.419 -1.054 1.00 96.62 120 ARG A C 1
ATOM 901 O O . ARG A 1 120 ? -5.581 -6.081 0.116 1.00 96.62 120 ARG A O 1
ATOM 908 N N . ASP A 1 121 ? -6.276 -6.063 -2.020 1.00 96.31 121 ASP A N 1
ATOM 909 C CA . ASP A 1 121 ? -7.412 -5.169 -1.793 1.00 96.31 121 ASP A CA 1
ATOM 910 C C . ASP A 1 121 ? -8.465 -5.807 -0.882 1.00 96.31 121 ASP A C 1
ATOM 912 O O . ASP A 1 121 ? -8.932 -5.158 0.053 1.00 96.31 121 ASP A O 1
ATOM 916 N N . GLU A 1 122 ? -8.763 -7.093 -1.077 1.00 97.38 122 GLU A N 1
ATOM 917 C CA . GLU A 1 122 ? -9.603 -7.890 -0.176 1.00 97.38 122 GLU A CA 1
ATOM 918 C C . GLU A 1 122 ? -9.048 -7.879 1.255 1.00 97.38 122 GLU A C 1
ATOM 920 O O . GLU A 1 122 ? -9.764 -7.516 2.187 1.00 97.38 122 GLU A O 1
ATOM 925 N N . ALA A 1 123 ? -7.752 -8.158 1.438 1.00 96.44 123 ALA A N 1
ATOM 926 C CA . ALA A 1 123 ? -7.117 -8.137 2.757 1.00 96.44 123 ALA A CA 1
ATOM 927 C C . ALA A 1 123 ? -7.179 -6.751 3.429 1.00 96.44 123 ALA A C 1
ATOM 929 O O . ALA A 1 123 ? -7.393 -6.653 4.639 1.00 96.44 123 ALA A O 1
ATOM 930 N N . VAL A 1 124 ? -7.027 -5.666 2.660 1.00 97.00 124 VAL A N 1
ATOM 931 C CA . VAL A 1 124 ? -7.163 -4.295 3.178 1.00 97.00 124 VAL A CA 1
ATOM 932 C C . VAL A 1 124 ? -8.608 -3.998 3.585 1.00 97.00 124 VAL A C 1
ATOM 934 O O . VAL A 1 124 ? -8.825 -3.388 4.633 1.00 97.00 124 VAL A O 1
ATOM 937 N N . GLN A 1 125 ? -9.601 -4.436 2.805 1.00 97.38 125 GLN A N 1
ATOM 938 C CA . GLN A 1 125 ? -11.014 -4.267 3.159 1.00 97.38 125 GLN A CA 1
ATOM 939 C C . GLN A 1 125 ? -11.396 -5.084 4.395 1.00 97.38 125 GLN A C 1
ATOM 941 O O . GLN A 1 125 ? -12.130 -4.589 5.251 1.00 97.38 125 GLN A O 1
ATOM 946 N N . ASP A 1 126 ? -10.894 -6.309 4.518 1.00 97.12 126 ASP A N 1
ATOM 947 C CA . ASP A 1 126 ? -11.113 -7.162 5.686 1.00 97.12 126 ASP A CA 1
ATOM 948 C C . ASP A 1 126 ? -10.540 -6.513 6.948 1.00 97.12 126 ASP A C 1
ATOM 950 O O . ASP A 1 126 ? -11.245 -6.371 7.951 1.00 97.12 126 ASP A O 1
ATOM 954 N N . LEU A 1 127 ? -9.293 -6.037 6.873 1.00 97.38 127 LEU A N 1
ATOM 955 C CA . LEU A 1 127 ? -8.644 -5.321 7.968 1.00 97.38 127 LEU A CA 1
ATOM 956 C C . LEU A 1 127 ? -9.405 -4.042 8.334 1.00 97.38 127 LEU A C 1
ATOM 958 O O . LEU A 1 127 ? -9.609 -3.765 9.515 1.00 97.38 127 LEU A O 1
ATOM 962 N N . ARG A 1 128 ? -9.880 -3.280 7.341 1.00 97.56 128 ARG A N 1
ATOM 963 C CA . ARG A 1 128 ? -10.717 -2.095 7.572 1.00 97.56 128 ARG A CA 1
ATOM 964 C C . ARG A 1 128 ? -11.970 -2.452 8.371 1.00 97.56 128 ARG A C 1
ATOM 966 O O . ARG A 1 128 ? -12.248 -1.782 9.361 1.00 97.56 128 ARG A O 1
ATOM 973 N N . ARG A 1 129 ? -12.695 -3.512 7.992 1.00 97.31 129 ARG A N 1
ATOM 974 C CA . ARG A 1 129 ? -13.909 -3.945 8.709 1.00 97.31 129 ARG A CA 1
ATOM 975 C C . ARG A 1 129 ? -13.609 -4.363 10.151 1.00 97.31 129 ARG A C 1
ATOM 977 O O . ARG A 1 129 ? -14.334 -3.958 11.056 1.00 97.31 129 ARG A O 1
ATOM 984 N N . GLN A 1 130 ? -12.529 -5.113 10.378 1.00 97.12 130 GLN A N 1
ATOM 985 C CA . GLN A 1 130 ? -12.105 -5.514 11.728 1.00 97.12 130 GLN A CA 1
ATOM 986 C C . GLN A 1 130 ? -11.767 -4.299 12.603 1.00 97.12 130 GLN A C 1
ATOM 988 O O . GLN A 1 130 ? -12.230 -4.192 13.739 1.00 97.12 130 GLN A O 1
ATOM 993 N N . LEU A 1 131 ? -11.004 -3.347 12.062 1.00 97.50 131 LEU A N 1
ATOM 994 C CA . LEU A 1 131 ? -10.620 -2.142 12.793 1.00 97.50 131 LEU A CA 1
ATOM 995 C C . LEU A 1 131 ? -11.807 -1.218 13.063 1.00 97.50 131 LEU A C 1
ATOM 997 O O . LEU A 1 131 ? -11.884 -0.666 14.154 1.00 97.50 131 LEU A O 1
ATOM 1001 N N . GLN A 1 132 ? -12.757 -1.097 12.136 1.00 97.50 132 GLN A N 1
ATOM 1002 C CA . GLN A 1 132 ? -13.980 -0.319 12.352 1.00 97.50 132 GLN A CA 1
ATOM 1003 C C . GLN A 1 132 ? -14.887 -0.930 13.423 1.00 97.50 132 GLN A C 1
ATOM 1005 O O . GLN A 1 132 ? -15.509 -0.189 14.182 1.00 97.50 132 GLN A O 1
ATOM 1010 N N . ALA A 1 133 ? -14.930 -2.262 13.531 1.00 96.81 133 ALA A N 1
ATOM 1011 C CA . ALA A 1 133 ? -15.646 -2.937 14.611 1.00 96.81 133 ALA A CA 1
ATOM 1012 C C . ALA A 1 133 ? -14.992 -2.680 15.982 1.00 96.81 133 ALA A C 1
ATOM 1014 O O . ALA A 1 133 ? -15.689 -2.434 16.964 1.00 96.81 133 ALA A O 1
ATOM 1015 N N . ALA A 1 134 ? -13.656 -2.697 16.055 1.00 96.94 134 ALA A N 1
ATOM 1016 C CA . ALA A 1 134 ? -12.916 -2.463 17.298 1.00 96.94 134 ALA A CA 1
ATOM 1017 C C . ALA A 1 134 ? -12.797 -0.973 17.681 1.00 96.94 134 ALA A C 1
ATOM 1019 O O . ALA A 1 134 ? -12.692 -0.626 18.860 1.00 96.94 134 ALA A O 1
ATOM 1020 N N . ILE A 1 135 ? -12.767 -0.087 16.686 1.00 97.50 135 ILE A N 1
ATOM 1021 C CA . ILE A 1 135 ? -12.567 1.358 16.820 1.00 97.50 135 ILE A CA 1
ATOM 1022 C C . ILE A 1 135 ? -13.591 2.059 15.911 1.00 97.50 135 ILE A C 1
ATOM 1024 O O . ILE A 1 135 ? -13.274 2.412 14.767 1.00 97.50 135 ILE A O 1
ATOM 1028 N N . PRO A 1 136 ? -14.829 2.260 16.402 1.00 97.50 136 PRO A N 1
ATOM 1029 C CA . PRO A 1 136 ? -15.882 2.914 15.635 1.00 97.50 136 PRO A CA 1
ATOM 1030 C C . PRO A 1 136 ? -15.471 4.307 15.152 1.00 97.50 136 PRO A C 1
ATOM 1032 O O . PRO A 1 136 ? -14.843 5.071 15.885 1.00 97.50 136 PRO A O 1
ATOM 1035 N N . GLY A 1 137 ? -15.828 4.632 13.909 1.00 96.56 137 GLY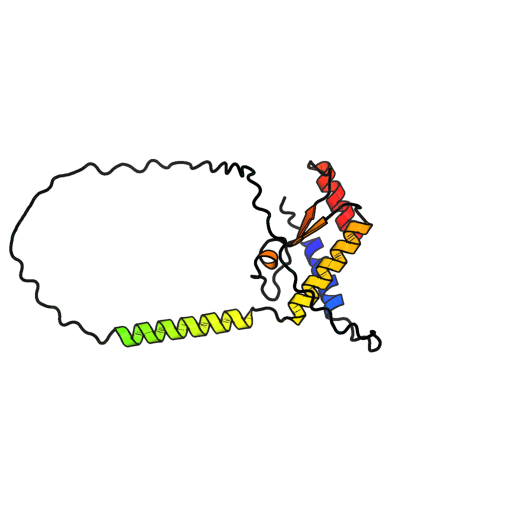 A N 1
ATOM 1036 C CA . GLY A 1 137 ? -15.487 5.909 13.274 1.00 96.56 137 GLY A CA 1
ATOM 1037 C C . GLY A 1 137 ? -14.048 6.010 12.761 1.00 96.56 137 GLY A C 1
ATOM 1038 O O . GLY A 1 137 ? -13.667 7.066 12.263 1.00 96.56 137 GLY A O 1
ATOM 1039 N N . SER A 1 138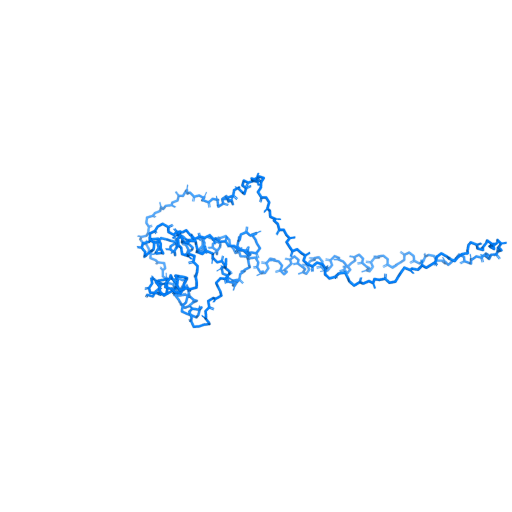 ? -13.249 4.942 12.863 1.00 97.88 138 SER A N 1
ATOM 1040 C CA . SER A 1 138 ? -11.930 4.898 12.232 1.00 97.88 138 SER A CA 1
ATOM 1041 C C . SER A 1 138 ? -12.013 4.696 10.716 1.00 97.88 138 SER A C 1
ATOM 1043 O O . SER A 1 138 ? -12.937 4.061 10.195 1.00 97.88 138 SER A O 1
ATOM 1045 N N . ASP A 1 139 ? -11.016 5.220 10.006 1.00 97.75 139 ASP A N 1
ATOM 1046 C CA . ASP A 1 139 ? -10.837 5.001 8.572 1.00 97.75 139 ASP A CA 1
ATOM 1047 C C . ASP A 1 139 ? -9.422 4.506 8.265 1.00 97.75 139 ASP A C 1
ATOM 1049 O O . ASP A 1 139 ? -8.450 4.893 8.913 1.00 97.75 139 ASP A O 1
ATOM 1053 N N . LEU A 1 140 ? -9.309 3.624 7.276 1.00 97.62 140 LEU A N 1
ATOM 1054 C CA . LEU A 1 140 ? -8.063 2.977 6.887 1.00 97.62 140 LEU A CA 1
ATOM 1055 C C . LEU A 1 140 ? -7.771 3.291 5.425 1.00 97.62 140 LEU A C 1
ATOM 1057 O O . LEU A 1 140 ? -8.479 2.820 4.532 1.00 97.62 140 LEU A O 1
ATOM 1061 N N . LEU A 1 141 ? -6.714 4.060 5.182 1.00 97.19 141 LEU A N 1
ATOM 1062 C CA . LEU A 1 141 ? -6.353 4.552 3.857 1.00 97.19 141 LEU A CA 1
ATOM 1063 C C . LEU A 1 141 ? -5.002 3.984 3.411 1.00 97.19 141 LEU A C 1
ATOM 1065 O O . LEU A 1 141 ? -4.024 4.099 4.158 1.00 97.19 141 LEU A O 1
ATOM 1069 N N . PRO A 1 142 ? -4.902 3.404 2.203 1.00 97.06 142 PRO A N 1
ATOM 1070 C CA . PRO A 1 142 ? -3.611 3.043 1.643 1.00 97.06 142 PRO A CA 1
ATOM 1071 C C . PRO A 1 142 ? -2.796 4.296 1.317 1.00 97.06 142 PRO A C 1
ATOM 1073 O O . PRO A 1 142 ? -3.333 5.306 0.861 1.00 97.06 142 PRO A O 1
ATOM 1076 N N . PHE A 1 143 ? -1.486 4.219 1.527 1.00 97.50 143 PHE A N 1
ATOM 1077 C CA . PHE A 1 143 ? -0.537 5.234 1.078 1.00 97.50 143 PHE A CA 1
ATOM 1078 C C . PHE A 1 143 ? 0.705 4.575 0.458 1.00 97.50 143 PHE A C 1
ATOM 1080 O O . PHE A 1 143 ? 0.768 3.356 0.294 1.00 97.50 143 PHE A O 1
ATOM 1087 N N . GLY A 1 144 ? 1.679 5.383 0.038 1.00 97.00 144 GLY A N 1
ATOM 1088 C CA . GLY A 1 144 ? 2.933 4.873 -0.517 1.00 97.00 144 GLY A CA 1
ATOM 1089 C C . GLY A 1 144 ? 2.744 4.148 -1.852 1.00 97.00 144 GLY A C 1
ATOM 1090 O O . GLY A 1 144 ? 1.956 4.579 -2.693 1.00 97.00 144 GLY A O 1
ATOM 1091 N N . SER A 1 145 ? 3.482 3.051 -2.041 1.00 96.31 145 SER A N 1
ATOM 1092 C CA . SER A 1 145 ? 3.534 2.307 -3.312 1.00 96.31 145 SER A CA 1
ATOM 1093 C C . SER A 1 145 ? 2.169 1.778 -3.765 1.00 96.31 145 SER A C 1
ATOM 1095 O O . SER A 1 145 ? 1.883 1.728 -4.958 1.00 96.31 145 SER A O 1
ATOM 1097 N N . VAL A 1 146 ? 1.296 1.439 -2.815 1.00 96.00 146 VAL A N 1
ATOM 1098 C CA . VAL A 1 146 ? -0.070 0.984 -3.096 1.00 96.00 146 VAL A CA 1
ATOM 1099 C C . VAL A 1 146 ? -0.910 2.119 -3.672 1.00 96.00 146 VAL A C 1
ATOM 1101 O O . VAL A 1 146 ? -1.599 1.917 -4.666 1.00 96.00 146 VAL A O 1
ATOM 1104 N N . ALA A 1 147 ? -0.814 3.320 -3.097 1.00 95.12 147 ALA A N 1
ATOM 1105 C CA . ALA A 1 147 ? -1.586 4.474 -3.551 1.00 95.12 147 ALA A CA 1
ATOM 1106 C C . ALA A 1 147 ? -1.103 5.039 -4.897 1.00 95.12 147 ALA A C 1
ATOM 1108 O O . ALA A 1 147 ? -1.899 5.626 -5.625 1.00 95.12 147 ALA A O 1
ATOM 1109 N N . THR A 1 148 ? 0.177 4.865 -5.244 1.00 95.75 148 THR A N 1
ATOM 1110 C CA . THR A 1 148 ? 0.738 5.326 -6.528 1.00 95.75 148 THR A CA 1
ATOM 1111 C C . THR A 1 148 ? 0.635 4.299 -7.656 1.00 95.75 148 THR A C 1
ATOM 1113 O O . THR A 1 148 ? 0.996 4.614 -8.786 1.00 95.75 148 THR A O 1
ATOM 1116 N N . GLY A 1 149 ? 0.187 3.072 -7.370 1.00 93.31 149 GLY A N 1
ATOM 1117 C CA . GLY A 1 149 ? 0.183 1.974 -8.343 1.00 93.31 149 GLY A CA 1
ATOM 1118 C C . GLY A 1 149 ? 1.569 1.377 -8.622 1.00 93.31 149 GLY A C 1
ATOM 1119 O O . GLY A 1 149 ? 1.717 0.589 -9.550 1.00 93.31 149 GLY A O 1
ATOM 1120 N N . LEU A 1 150 ? 2.581 1.715 -7.816 1.00 94.81 150 LEU A N 1
ATOM 1121 C CA . LEU A 1 150 ? 3.959 1.214 -7.932 1.00 94.81 150 LEU A CA 1
ATOM 1122 C C . LEU A 1 150 ? 4.258 0.079 -6.938 1.00 94.81 150 LEU A C 1
ATOM 1124 O O . LEU A 1 150 ? 5.408 -0.142 -6.556 1.00 94.81 150 LEU A O 1
ATOM 1128 N N . TRP A 1 151 ? 3.224 -0.609 -6.457 1.00 96.06 151 TRP A N 1
ATOM 1129 C CA . TRP A 1 151 ? 3.371 -1.729 -5.533 1.00 96.06 151 TRP A CA 1
ATOM 1130 C C . TRP A 1 151 ? 3.903 -2.964 -6.267 1.00 96.06 151 TRP A C 1
ATOM 1132 O O . TRP A 1 151 ? 3.306 -3.421 -7.242 1.00 96.06 151 TRP A O 1
ATOM 1142 N N . LEU A 1 152 ? 5.023 -3.508 -5.790 1.00 95.06 152 LEU A N 1
ATOM 1143 C CA . LEU A 1 152 ? 5.676 -4.674 -6.381 1.00 95.06 152 LEU A CA 1
ATOM 1144 C C . LEU A 1 152 ? 5.316 -5.953 -5.627 1.00 95.06 152 LEU A C 1
ATOM 1146 O O . LEU A 1 152 ? 4.927 -5.946 -4.455 1.00 95.06 152 LEU A O 1
ATOM 1150 N N . LYS A 1 153 ? 5.514 -7.092 -6.291 1.00 94.25 153 LYS A N 1
ATOM 1151 C CA . LYS A 1 153 ? 5.328 -8.405 -5.676 1.00 94.25 153 LYS A CA 1
ATOM 1152 C C . LYS A 1 153 ? 6.193 -8.555 -4.420 1.00 94.25 153 LYS A C 1
ATOM 1154 O O . LYS A 1 153 ? 7.420 -8.547 -4.484 1.00 94.25 153 LYS A O 1
ATOM 1159 N N . GLY A 1 154 ? 5.533 -8.787 -3.286 1.00 92.06 154 GLY A N 1
ATOM 1160 C CA . GLY A 1 154 ? 6.187 -8.996 -1.992 1.00 92.06 154 GLY A CA 1
ATOM 1161 C C . GLY A 1 154 ? 6.548 -7.709 -1.249 1.00 92.06 154 GLY A C 1
ATOM 1162 O O . GLY A 1 154 ? 7.123 -7.796 -0.168 1.00 92.06 154 GLY A O 1
ATOM 1163 N N . SER A 1 155 ? 6.210 -6.537 -1.793 1.00 95.56 155 SER A N 1
ATOM 1164 C CA . SER A 1 155 ? 6.297 -5.279 -1.057 1.00 95.56 155 SER A CA 1
ATOM 1165 C C . SER A 1 155 ? 5.275 -5.231 0.078 1.00 95.56 155 SER A C 1
ATOM 1167 O O . SER A 1 155 ? 4.172 -5.774 -0.024 1.00 95.56 155 SER A O 1
ATOM 1169 N N . ASP A 1 156 ? 5.636 -4.530 1.149 1.00 97.06 156 ASP A N 1
ATOM 1170 C CA . ASP A 1 156 ? 4.713 -4.231 2.240 1.00 97.06 156 ASP A CA 1
ATOM 1171 C C . ASP A 1 156 ? 3.557 -3.338 1.752 1.00 97.06 156 ASP A C 1
ATOM 1173 O O . ASP A 1 156 ? 3.670 -2.630 0.748 1.00 97.06 156 ASP A O 1
ATOM 1177 N N . VAL A 1 157 ? 2.431 -3.388 2.466 1.00 97.06 157 VAL A N 1
ATOM 1178 C CA . VAL A 1 157 ? 1.265 -2.525 2.235 1.00 97.06 157 VAL A CA 1
ATOM 1179 C C . VAL A 1 157 ? 1.266 -1.449 3.312 1.00 97.06 157 VAL A C 1
ATOM 1181 O O . VAL A 1 157 ? 1.037 -1.732 4.489 1.00 97.06 157 VAL A O 1
ATOM 1184 N N . ASP A 1 158 ? 1.520 -0.213 2.905 1.00 97.56 158 ASP A N 1
ATOM 1185 C CA . ASP A 1 158 ? 1.528 0.937 3.798 1.00 97.56 158 ASP A CA 1
ATOM 1186 C C . ASP A 1 158 ? 0.098 1.461 4.011 1.00 97.56 158 ASP A C 1
ATOM 1188 O O . ASP A 1 158 ? -0.571 1.893 3.068 1.00 97.56 158 ASP A O 1
ATOM 1192 N N . LEU A 1 159 ? -0.383 1.419 5.258 1.00 98.00 159 LEU A N 1
ATOM 1193 C CA . LEU A 1 159 ? -1.750 1.801 5.633 1.00 98.00 159 LEU A CA 1
ATOM 1194 C C . LEU A 1 159 ? -1.753 2.867 6.728 1.00 98.00 159 LEU A C 1
ATOM 1196 O O . LEU A 1 159 ? -1.056 2.752 7.738 1.00 98.00 159 LEU A O 1
ATOM 1200 N N . SER A 1 160 ? -2.551 3.912 6.536 1.00 97.50 160 SER A N 1
ATOM 1201 C CA . SER A 1 160 ? -2.763 4.974 7.511 1.00 97.50 160 SER A CA 1
ATOM 1202 C C . SER A 1 160 ? -4.122 4.781 8.166 1.00 97.50 160 SER A C 1
ATOM 1204 O O . SER A 1 160 ? -5.147 4.817 7.491 1.00 97.50 160 SER A O 1
ATOM 1206 N N . LEU A 1 161 ? -4.117 4.570 9.481 1.00 97.94 161 LEU A N 1
ATOM 1207 C CA . LEU A 1 161 ? -5.329 4.551 10.288 1.00 97.94 161 LEU A CA 1
ATOM 1208 C C . LEU A 1 161 ? -5.606 5.967 10.799 1.00 97.94 161 LEU A C 1
ATOM 1210 O O . LEU A 1 161 ? -4.778 6.549 11.503 1.00 97.94 161 LEU A O 1
ATOM 1214 N N . GLN A 1 162 ? -6.766 6.502 10.450 1.00 97.88 162 GLN A N 1
ATOM 1215 C CA . GLN A 1 162 ? -7.286 7.759 10.967 1.00 97.88 162 GLN A CA 1
ATOM 1216 C C . GLN A 1 162 ? -8.319 7.452 12.046 1.00 97.88 162 GLN A C 1
ATOM 1218 O O . GLN A 1 162 ? -9.255 6.690 11.815 1.00 97.88 162 GLN A O 1
ATOM 1223 N N . VAL A 1 163 ? -8.144 8.032 13.234 1.00 97.69 163 VAL A N 1
ATOM 1224 C CA . VAL A 1 163 ? -9.0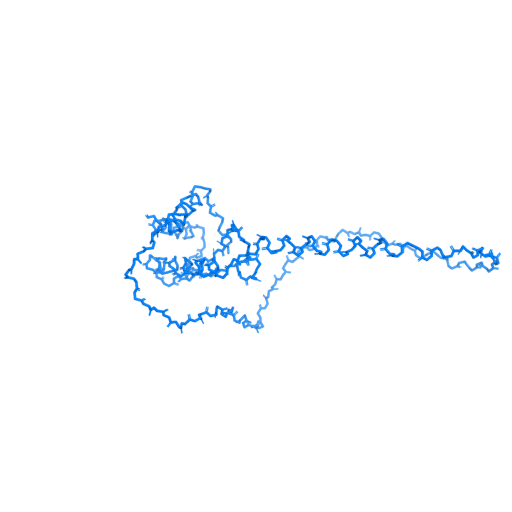89 7.898 14.346 1.00 97.69 163 VAL A CA 1
ATOM 1225 C C . VAL A 1 163 ? -9.451 9.306 14.824 1.00 97.69 163 VAL A C 1
ATOM 1227 O O . VAL A 1 163 ? -8.575 10.025 15.310 1.00 97.69 163 VAL A O 1
ATOM 1230 N N . PRO A 1 164 ? -10.711 9.742 14.662 1.00 96.44 164 PRO A N 1
ATOM 1231 C CA . PRO A 1 164 ? -11.135 11.061 15.114 1.00 96.44 164 PRO A CA 1
ATOM 1232 C C . PRO A 1 164 ? -10.876 11.254 16.612 1.00 96.44 164 PRO A C 1
ATOM 1234 O O . PRO A 1 164 ? -11.153 10.367 17.420 1.00 96.44 164 PRO A O 1
ATOM 1237 N N . GLY A 1 165 ? -10.331 12.413 16.985 1.00 94.75 165 GLY A N 1
ATOM 1238 C CA . GLY A 1 165 ? -10.065 12.764 18.383 1.00 94.75 165 GLY A CA 1
ATOM 1239 C C . GLY A 1 165 ? -8.867 12.057 19.028 1.00 94.75 165 GLY A C 1
ATOM 1240 O O . GLY A 1 165 ? -8.625 12.264 20.212 1.00 94.75 165 GLY A O 1
ATOM 1241 N N . SER A 1 166 ? -8.089 11.251 18.293 1.00 92.88 166 SER A N 1
ATOM 1242 C CA . SER A 1 166 ? -6.875 10.612 18.825 1.00 92.88 166 SER A CA 1
ATOM 1243 C C . SER A 1 166 ? -5.624 11.478 18.628 1.00 92.88 166 SER A C 1
ATOM 1245 O O . SER A 1 166 ? -4.609 11.029 18.086 1.00 92.88 166 SER A O 1
ATOM 1247 N N . GLU A 1 167 ? -5.701 12.743 19.019 1.00 93.56 167 GLU A N 1
ATOM 1248 C CA . GLU A 1 167 ? -4.557 13.649 18.966 1.00 93.56 167 GLU A CA 1
ATOM 1249 C C . GLU A 1 167 ? -3.697 13.456 20.214 1.00 93.56 167 GLU A C 1
ATOM 1251 O O . GLU A 1 167 ? -4.213 13.391 21.324 1.00 93.56 167 GLU A O 1
ATOM 1256 N N . GLY A 1 168 ? -2.378 13.359 20.039 1.00 94.38 168 GLY A N 1
ATOM 1257 C CA . GLY A 1 168 ? -1.453 13.189 21.157 1.00 94.38 168 GLY A CA 1
ATOM 1258 C C . GLY A 1 168 ? -0.877 11.781 21.299 1.00 94.38 168 GLY A C 1
ATOM 1259 O O . GLY A 1 168 ? -1.293 10.798 20.678 1.00 94.38 168 GLY A O 1
ATOM 1260 N N . ARG A 1 169 ? 0.203 11.695 22.080 1.00 95.50 169 ARG A N 1
ATOM 1261 C CA . ARG A 1 169 ? 1.037 10.489 22.184 1.00 95.50 169 ARG A CA 1
ATOM 1262 C C . ARG A 1 169 ? 0.355 9.372 22.976 1.00 95.50 169 ARG A C 1
ATOM 1264 O O . ARG A 1 169 ? 0.583 8.200 22.673 1.00 95.50 169 ARG A O 1
ATOM 1271 N N . VAL A 1 170 ? -0.419 9.717 24.004 1.00 96.06 170 VAL A N 1
ATOM 1272 C CA . VAL A 1 170 ? -1.043 8.745 24.915 1.00 96.06 170 VAL A CA 1
ATOM 1273 C C . VAL A 1 170 ? -2.217 8.066 24.217 1.00 96.06 170 VAL A C 1
ATOM 1275 O O . VAL A 1 170 ? -2.288 6.839 24.172 1.00 96.06 170 VAL A O 1
ATOM 1278 N N . GLU A 1 171 ? -3.054 8.867 23.577 1.00 95.38 171 GLU A N 1
ATOM 1279 C CA . GLU A 1 171 ? -4.213 8.488 22.779 1.00 95.38 171 GLU A CA 1
ATOM 1280 C C . GLU A 1 171 ? -3.766 7.595 21.623 1.00 95.38 171 GLU A C 1
ATOM 1282 O O . GLU A 1 171 ? -4.271 6.485 21.457 1.00 95.38 171 GLU A O 1
ATOM 1287 N N . THR A 1 172 ? -2.721 8.014 20.897 1.00 95.69 172 THR A N 1
ATOM 1288 C CA . THR A 1 172 ? -2.127 7.197 19.832 1.00 95.69 172 THR A CA 1
ATOM 1289 C C . THR A 1 172 ? -1.641 5.849 20.365 1.00 95.69 172 THR A C 1
ATOM 1291 O O . THR A 1 172 ? -1.892 4.813 19.753 1.00 95.69 172 THR A O 1
ATOM 1294 N N . LYS A 1 173 ? -0.971 5.817 21.524 1.00 97.31 173 LYS A N 1
ATOM 1295 C CA . LYS A 1 173 ? -0.512 4.558 22.126 1.00 97.31 173 LYS A CA 1
ATOM 1296 C C . LYS A 1 173 ? -1.691 3.645 22.476 1.00 97.31 173 LYS A C 1
ATOM 1298 O O . LYS A 1 173 ? -1.622 2.447 22.212 1.00 97.31 173 LYS A O 1
ATOM 1303 N N . MET A 1 174 ? -2.770 4.190 23.035 1.00 96.94 174 MET A N 1
ATOM 1304 C CA . MET A 1 174 ? -3.983 3.425 23.335 1.00 96.94 174 MET A CA 1
ATOM 1305 C C . MET A 1 174 ? -4.639 2.863 22.072 1.00 96.94 174 MET A C 1
ATOM 1307 O O . MET A 1 174 ? -5.002 1.686 22.055 1.00 96.94 174 MET A O 1
ATOM 1311 N N . VAL A 1 175 ? -4.739 3.667 21.009 1.00 96.94 175 VAL A N 1
ATOM 1312 C CA . VAL A 1 175 ? -5.226 3.217 19.697 1.00 96.94 175 VAL A CA 1
ATOM 1313 C C . VAL A 1 175 ? -4.369 2.062 19.185 1.00 96.94 175 VAL A C 1
ATOM 1315 O O . VAL A 1 175 ? -4.914 1.027 18.820 1.00 96.94 175 VAL A O 1
ATOM 1318 N N . LEU A 1 176 ? -3.039 2.169 19.246 1.00 96.81 176 LEU A N 1
ATOM 1319 C CA . LEU A 1 176 ? -2.139 1.092 18.819 1.00 96.81 176 LEU A CA 1
ATOM 1320 C C . LEU A 1 176 ? -2.329 -0.203 19.619 1.00 96.81 176 LEU A C 1
ATOM 1322 O O . LEU A 1 176 ? -2.266 -1.286 19.041 1.00 96.81 176 LEU A O 1
ATOM 1326 N N . HIS A 1 177 ? -2.588 -0.117 20.926 1.00 97.12 177 HIS A N 1
ATOM 1327 C CA . HIS A 1 177 ? -2.902 -1.300 21.731 1.00 97.12 177 HIS A CA 1
ATOM 1328 C C . HIS A 1 177 ? -4.224 -1.953 21.310 1.00 97.12 177 HIS A C 1
ATOM 1330 O O . HIS A 1 177 ? -4.280 -3.177 21.212 1.00 97.12 177 HIS A O 1
ATOM 1336 N N . ARG A 1 178 ? -5.261 -1.159 21.013 1.00 96.12 178 ARG A N 1
ATOM 1337 C CA . ARG A 1 178 ? -6.546 -1.675 20.509 1.00 96.12 178 ARG A CA 1
ATOM 1338 C C . ARG A 1 178 ? -6.405 -2.316 19.134 1.00 96.12 178 ARG A C 1
ATOM 1340 O O . ARG A 1 178 ? -6.914 -3.409 18.932 1.00 96.12 178 ARG A O 1
ATOM 1347 N N . VAL A 1 179 ? -5.667 -1.675 18.227 1.00 96.94 179 VAL A N 1
ATOM 1348 C CA . VAL A 1 179 ? -5.326 -2.232 16.908 1.00 96.94 179 VAL A CA 1
ATOM 1349 C C . VAL A 1 179 ? -4.613 -3.573 17.070 1.00 96.94 179 VAL A C 1
ATOM 1351 O O . VAL A 1 179 ? -5.003 -4.550 16.444 1.00 96.94 179 VAL A O 1
ATOM 1354 N N . GLY A 1 180 ? -3.608 -3.639 17.950 1.00 96.25 180 GLY A N 1
ATOM 1355 C CA . GLY A 1 180 ? -2.910 -4.886 18.255 1.00 96.25 180 GLY A CA 1
ATOM 1356 C C . GLY A 1 180 ? -3.862 -5.977 18.746 1.00 96.25 180 GLY A C 1
ATOM 1357 O O . GLY A 1 180 ? -3.801 -7.092 18.250 1.00 96.25 180 GLY A O 1
ATOM 1358 N N . ALA A 1 181 ? -4.775 -5.652 19.663 1.00 96.19 181 ALA A N 1
ATOM 1359 C CA . ALA A 1 181 ? -5.754 -6.604 20.187 1.00 96.19 181 ALA A CA 1
ATOM 1360 C C . ALA A 1 181 ? -6.808 -7.053 19.158 1.00 96.19 181 ALA A C 1
ATOM 1362 O O . ALA A 1 181 ? -7.346 -8.141 19.303 1.00 96.19 181 ALA A O 1
ATOM 1363 N N . ALA A 1 182 ? -7.112 -6.237 18.145 1.00 94.94 182 ALA A N 1
ATOM 1364 C CA . ALA A 1 182 ? -8.146 -6.534 17.151 1.00 94.94 182 ALA A CA 1
ATOM 1365 C C . ALA A 1 182 ? -7.667 -7.432 15.997 1.00 94.94 182 ALA A C 1
ATOM 1367 O O . ALA A 1 182 ? -8.490 -8.044 15.328 1.00 94.94 182 ALA A O 1
ATOM 1368 N N . ILE A 1 183 ? -6.355 -7.472 15.736 1.00 93.25 183 ILE A N 1
ATOM 1369 C CA . ILE A 1 183 ? -5.754 -8.211 14.607 1.00 93.25 183 ILE A CA 1
ATOM 1370 C C . ILE A 1 183 ? -5.264 -9.615 15.037 1.00 93.25 183 ILE A C 1
ATOM 1372 O O . ILE A 1 183 ? -4.863 -10.422 14.196 1.00 93.25 183 ILE A O 1
ATOM 1376 N N . HIS A 1 184 ? -5.273 -9.911 16.340 1.00 74.62 184 HIS A N 1
ATOM 1377 C CA . HIS A 1 184 ? -4.877 -11.200 16.918 1.00 74.62 184 HIS A CA 1
ATOM 1378 C C . HIS A 1 184 ? -6.079 -12.110 17.161 1.00 74.62 184 HIS A C 1
ATOM 1380 O O . HIS A 1 184 ? -5.910 -13.327 16.921 1.00 74.62 184 HIS A O 1
#

Foldseek 3Di:
DFDDDDPVLVVVVVVVLVCVVPDDDPVDDPDPPDDPPPPDQPPPPPDVDDPPPPPPPPDPDDDDDDDDDDDDDDDDDPDPDDPPPPPPPVVVVVVVVVVVVVVVVVCVVFADDPVRLVSVVVVQVVLQVLLCVLAPPKDKDWDDCNSVVNDTVPDDTGIDIDHPPQPDDVSVVVSVVSSSVSVD

pLDDT: mean 76.13, std 21.54, range [34.75, 98.38]

InterPro domains:
  IPR043519 Nucleotidyltransferase superfamily [G3DSA:3.30.460.10] (112-184)
  IPR043519 Nucleotidyltransferase superfamily [SSF81301] (97-173)
  IPR045862 Nucleotidyltransferase Trf4-like [PTHR23092] (64-164)
  IPR054708 Poly(A) RNA polymerase, mitochondrial-like, central palm domain [PF22600] (99-180)

Sequence (184 aa):
MLVVLPRRARRVLEAALRRQLSGVASKDAPSLVGQSLSWVPPRFSEGPGAWGSSSRRRRAAFPQPSEAGAVTDPALASSPSSPSSSSGGGRAARRSQQLTDEIDALVQKWQASEEQLRRRDEAVQDLRRQLQAAIPGSDLLPFGSVATGLWLKGSDVDLSLQVPGSEGRVETKMVLHRVGAAIH

Radius of gyration: 28.44 Å; chains: 1; bounding box: 65×68×65 Å